Protein AF-A0A8C6XII3-F1 (afdb_monomer)

Structure (mmCIF, N/CA/C/O backbone):
data_AF-A0A8C6XII3-F1
#
_entry.id   AF-A0A8C6XII3-F1
#
loop_
_atom_site.group_PDB
_atom_site.id
_atom_site.type_symbol
_atom_site.label_atom_id
_atom_site.label_alt_id
_atom_site.label_comp_id
_atom_site.label_asym_id
_atom_site.label_entity_id
_atom_site.label_seq_id
_atom_site.pdbx_PDB_ins_code
_atom_site.Cartn_x
_atom_site.Cartn_y
_atom_site.Cartn_z
_atom_site.occupancy
_atom_site.B_iso_or_equiv
_atom_site.auth_seq_id
_atom_site.auth_comp_id
_atom_site.auth_asym_id
_atom_site.auth_atom_id
_atom_site.pdbx_PDB_model_num
ATOM 1 N N . ALA A 1 1 ? 2.891 10.304 7.848 1.00 51.06 1 ALA A N 1
ATOM 2 C CA . ALA A 1 1 ? 1.462 10.626 8.080 1.00 51.06 1 ALA A CA 1
ATOM 3 C C . ALA A 1 1 ? 1.023 11.952 7.436 1.00 51.06 1 ALA A C 1
ATOM 5 O O . ALA A 1 1 ? -0.165 12.244 7.448 1.00 51.06 1 ALA A O 1
ATOM 6 N N . GLU A 1 2 ? 1.936 12.741 6.855 1.00 54.16 2 GLU A N 1
ATOM 7 C CA . GLU A 1 2 ? 1.615 14.035 6.225 1.00 54.16 2 GLU A CA 1
ATOM 8 C C . GLU A 1 2 ? 0.780 13.904 4.951 1.00 54.16 2 GLU A C 1
ATOM 10 O O . GLU A 1 2 ? -0.128 14.697 4.752 1.00 54.16 2 GLU A O 1
ATOM 15 N N . LEU A 1 3 ? 0.976 12.835 4.173 1.00 53.75 3 LEU A N 1
ATOM 16 C CA . LEU A 1 3 ? 0.181 12.562 2.969 1.00 53.75 3 LEU A CA 1
ATOM 17 C C . LEU A 1 3 ? -1.333 12.491 3.248 1.00 53.75 3 LEU A C 1
ATOM 19 O O . LEU A 1 3 ? -2.123 12.962 2.447 1.00 53.75 3 LEU A O 1
ATOM 23 N N . LEU A 1 4 ? -1.760 11.997 4.418 1.00 56.72 4 LEU A N 1
ATOM 24 C CA . LEU A 1 4 ? -3.186 11.944 4.788 1.00 56.72 4 LEU A CA 1
ATOM 25 C C . LEU A 1 4 ? -3.805 13.324 5.069 1.00 56.72 4 LEU A C 1
ATOM 27 O O . LEU A 1 4 ? -5.018 13.418 5.245 1.00 56.72 4 LEU A O 1
ATOM 31 N N . LYS A 1 5 ? -2.986 14.377 5.176 1.00 63.94 5 LYS A N 1
ATOM 32 C CA . LYS A 1 5 ? -3.439 15.756 5.391 1.00 63.94 5 LYS A CA 1
ATOM 33 C C . LYS A 1 5 ? -3.692 16.495 4.075 1.00 63.94 5 LYS A C 1
ATOM 35 O O . LYS A 1 5 ? -4.316 17.548 4.117 1.00 63.94 5 LYS A O 1
ATOM 40 N N . GLU A 1 6 ? -3.241 15.950 2.944 1.00 66.50 6 GLU A N 1
ATOM 41 C CA . GLU A 1 6 ? -3.400 16.560 1.623 1.00 66.50 6 GLU A CA 1
ATOM 42 C C . GLU A 1 6 ? -4.848 16.416 1.121 1.00 66.50 6 GLU A C 1
ATOM 44 O O . GLU A 1 6 ? -5.274 15.309 0.779 1.00 66.50 6 GLU A O 1
ATOM 49 N N . PRO A 1 7 ? -5.627 17.513 1.019 1.00 67.25 7 PRO A N 1
ATOM 50 C CA . PRO A 1 7 ? -7.037 17.458 0.617 1.00 67.25 7 PRO A CA 1
ATOM 51 C C . PRO A 1 7 ? -7.226 17.113 -0.871 1.00 67.25 7 PRO 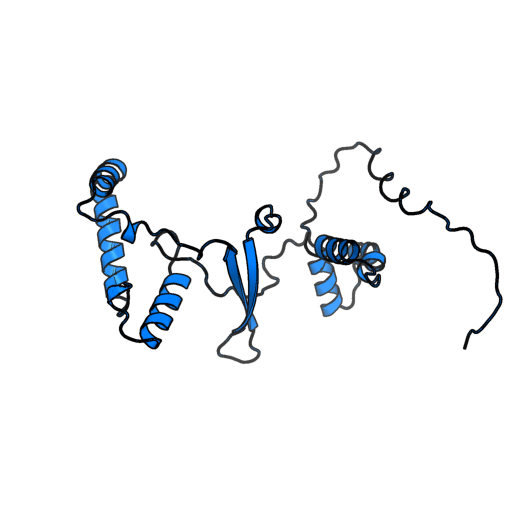A C 1
ATOM 53 O O . PRO A 1 7 ? -8.339 16.840 -1.324 1.00 67.25 7 PRO A O 1
ATOM 56 N N . THR A 1 8 ? -6.141 17.135 -1.648 1.00 70.19 8 THR A N 1
ATOM 57 C CA . THR A 1 8 ? -6.124 16.854 -3.089 1.00 70.19 8 THR A CA 1
ATOM 58 C C . THR A 1 8 ? -6.113 15.356 -3.407 1.00 70.19 8 THR A C 1
ATOM 60 O O . THR A 1 8 ? -6.521 14.956 -4.505 1.00 70.19 8 THR A O 1
ATOM 63 N N . ILE A 1 9 ? -5.699 14.519 -2.447 1.00 72.75 9 ILE A N 1
ATOM 64 C CA . ILE A 1 9 ? -5.588 13.070 -2.602 1.00 72.75 9 ILE A CA 1
ATOM 65 C C . ILE A 1 9 ? -6.701 12.401 -1.800 1.00 72.75 9 ILE A C 1
ATOM 67 O O . ILE A 1 9 ? -6.744 12.444 -0.575 1.00 72.75 9 ILE A O 1
ATOM 71 N N . GLN A 1 10 ? -7.608 11.728 -2.500 1.00 79.06 10 GLN A N 1
ATOM 72 C CA . GLN A 1 10 ? -8.618 10.894 -1.869 1.00 79.06 10 GLN A CA 1
ATOM 73 C C . GLN A 1 10 ? -8.065 9.482 -1.661 1.00 79.06 10 GLN A C 1
ATOM 75 O O . GLN A 1 10 ? -7.538 8.866 -2.584 1.00 79.06 10 GLN A O 1
ATOM 80 N N . TYR A 1 11 ? -8.238 8.927 -0.466 1.00 80.88 11 TYR A N 1
ATOM 81 C CA . TYR A 1 11 ? -7.828 7.560 -0.152 1.00 80.88 11 TYR A CA 1
ATOM 82 C C . TYR A 1 11 ? -9.050 6.647 -0.053 1.00 80.88 11 TYR A C 1
ATOM 84 O O . TYR A 1 11 ? -10.073 7.012 0.521 1.00 80.88 11 TYR A O 1
ATOM 92 N N . LYS A 1 12 ? -8.947 5.436 -0.602 1.00 85.56 12 LYS A N 1
ATOM 93 C CA . LYS A 1 12 ? -9.937 4.367 -0.454 1.00 85.56 12 LYS A CA 1
ATOM 94 C C . LYS A 1 12 ? -9.234 3.096 -0.009 1.00 85.56 12 LYS A C 1
ATOM 96 O O . LYS A 1 12 ? -8.392 2.565 -0.728 1.00 85.56 12 LYS A O 1
ATOM 101 N N . VAL A 1 13 ? -9.622 2.571 1.145 1.00 89.00 13 VAL A N 1
ATOM 102 C CA . VAL A 1 13 ? -9.189 1.247 1.599 1.00 89.00 13 VAL A CA 1
ATOM 103 C C . VAL A 1 13 ? -10.247 0.231 1.183 1.00 89.00 13 VAL A C 1
ATOM 105 O O . VAL A 1 13 ? -11.442 0.472 1.346 1.00 89.00 13 VAL A O 1
ATOM 108 N N . ARG A 1 14 ? -9.824 -0.889 0.596 1.00 91.88 14 ARG A N 1
ATOM 109 C CA . ARG A 1 14 ? -10.693 -2.041 0.331 1.00 91.88 14 ARG A CA 1
ATOM 110 C C . ARG A 1 14 ? -10.263 -3.198 1.210 1.00 91.88 14 ARG A C 1
ATOM 112 O O . ARG A 1 14 ? -9.068 -3.460 1.321 1.00 91.88 14 ARG A O 1
ATOM 119 N N . PHE A 1 15 ? -11.244 -3.900 1.756 1.00 94.50 15 PHE A N 1
ATOM 120 C CA . PHE A 1 15 ? -11.060 -5.128 2.517 1.00 94.50 15 PHE A CA 1
ATOM 121 C C . PHE A 1 15 ? -11.615 -6.307 1.718 1.00 94.50 15 PHE A C 1
ATO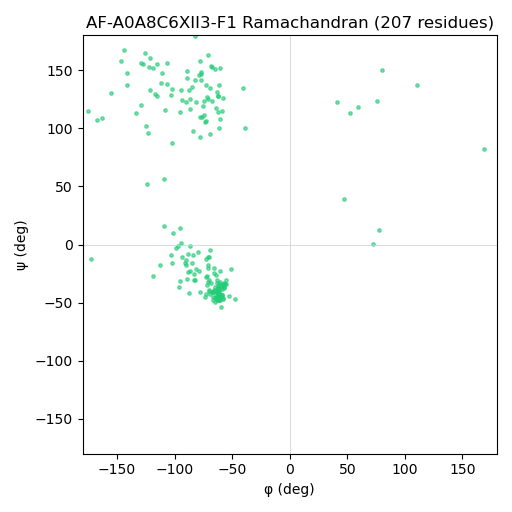M 123 O O . PHE A 1 15 ? -12.576 -6.144 0.965 1.00 94.50 15 PHE A O 1
ATOM 130 N N . ARG A 1 16 ? -11.005 -7.483 1.872 1.00 93.56 16 ARG A N 1
ATOM 131 C CA . ARG A 1 16 ? -11.534 -8.757 1.370 1.00 93.56 16 ARG A CA 1
ATOM 132 C C . ARG A 1 16 ? -11.149 -9.892 2.314 1.00 93.56 16 ARG A C 1
ATOM 134 O O . ARG A 1 16 ? -10.158 -9.781 3.037 1.00 93.56 16 ARG A O 1
ATOM 141 N N . PHE A 1 17 ? -11.896 -10.984 2.256 1.00 94.25 17 PHE A N 1
ATOM 142 C CA . PHE A 1 17 ? -11.481 -12.247 2.855 1.00 94.25 17 PHE A CA 1
ATOM 143 C C . PHE A 1 17 ? -10.464 -12.952 1.952 1.00 94.25 17 PHE A C 1
ATOM 145 O O . PHE A 1 17 ? -10.514 -12.837 0.726 1.00 94.25 17 PHE A O 1
ATOM 152 N N . ALA A 1 18 ? -9.516 -13.643 2.570 1.00 91.38 18 ALA A N 1
ATOM 153 C CA . ALA A 1 18 ? -8.489 -14.442 1.924 1.00 91.38 18 ALA A CA 1
ATOM 154 C C . ALA A 1 18 ? -8.197 -15.698 2.759 1.00 91.38 18 ALA A C 1
ATOM 156 O O . ALA A 1 18 ? -8.601 -15.796 3.917 1.00 91.38 18 ALA A O 1
ATOM 157 N N . GLY A 1 19 ? -7.473 -16.641 2.160 1.00 90.69 19 GLY A N 1
ATOM 158 C CA . GLY A 1 19 ? -7.181 -17.950 2.741 1.00 90.69 19 GLY A CA 1
ATOM 159 C C . GLY A 1 19 ? -7.912 -19.062 1.996 1.00 90.69 19 GLY A C 1
ATOM 160 O O . GLY A 1 19 ? -9.071 -18.907 1.621 1.00 90.69 19 GLY A O 1
ATOM 161 N N . SER A 1 20 ? -7.210 -20.168 1.751 1.00 91.00 2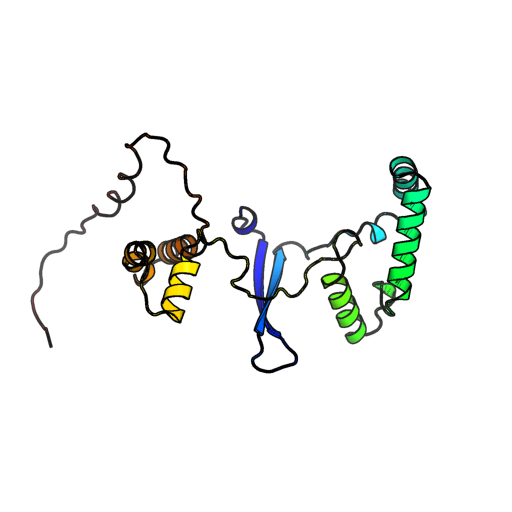0 SER A N 1
ATOM 162 C CA . SER A 1 20 ? -7.784 -21.372 1.137 1.00 91.00 20 SER A CA 1
ATOM 163 C C . SER A 1 20 ? -8.588 -22.210 2.133 1.00 91.00 20 SER A C 1
ATOM 165 O O . SER A 1 20 ? -9.452 -22.978 1.725 1.00 91.00 20 SER A O 1
ATOM 167 N N . ASN A 1 21 ? -8.308 -22.053 3.431 1.00 92.75 21 ASN A N 1
ATOM 168 C CA . ASN A 1 21 ? -8.871 -22.854 4.512 1.00 92.75 21 ASN A CA 1
ATOM 169 C C . ASN A 1 21 ? -9.672 -21.967 5.472 1.00 92.75 21 ASN A C 1
ATOM 171 O O . ASN A 1 21 ? -9.367 -20.785 5.643 1.00 92.75 21 ASN A O 1
ATOM 175 N N . PHE A 1 22 ? -10.678 -22.554 6.118 1.00 90.00 22 PHE A N 1
ATOM 176 C CA . PHE A 1 22 ? -11.479 -21.887 7.141 1.00 90.00 22 PHE A CA 1
ATOM 177 C C . PHE A 1 22 ? -10.770 -21.919 8.516 1.00 90.00 22 PHE A C 1
ATOM 179 O O . PHE A 1 22 ? -10.196 -22.956 8.853 1.00 90.00 22 PHE A O 1
ATOM 186 N N . PRO A 1 23 ? -10.836 -20.846 9.336 1.00 88.94 23 PRO A N 1
ATOM 187 C CA . PRO A 1 23 ? -11.479 -19.559 9.061 1.00 88.94 23 PRO A CA 1
ATOM 188 C C . PRO A 1 23 ? -10.642 -18.661 8.128 1.00 88.94 23 PRO A C 1
ATOM 190 O O . PRO A 1 23 ? -9.417 -18.606 8.260 1.00 88.94 23 PRO A O 1
ATOM 193 N N . PRO A 1 24 ? -11.284 -17.920 7.202 1.00 92.38 24 PRO A N 1
ATOM 194 C CA . PRO A 1 24 ? -10.578 -16.981 6.342 1.00 92.38 24 PRO A CA 1
ATOM 195 C C . PRO A 1 24 ? -10.046 -15.790 7.148 1.00 92.38 24 PRO A C 1
ATOM 197 O O . PRO A 1 24 ? -10.617 -15.390 8.163 1.00 92.38 24 PRO A O 1
ATOM 200 N N . PHE A 1 25 ? -8.978 -15.167 6.658 1.00 90.25 25 PHE A N 1
ATOM 201 C CA . PHE A 1 25 ? -8.406 -13.952 7.235 1.00 90.25 25 PHE A CA 1
ATOM 202 C C . PHE A 1 25 ? -8.704 -12.724 6.372 1.00 90.25 25 PHE A C 1
ATOM 204 O O . PHE A 1 25 ? -8.939 -12.814 5.168 1.00 90.25 25 PHE A O 1
ATOM 211 N N . ILE A 1 26 ? -8.686 -11.542 6.988 1.00 92.31 26 ILE A N 1
ATOM 212 C CA . ILE A 1 26 ? -8.931 -10.278 6.289 1.00 92.31 26 ILE A CA 1
ATOM 213 C C . ILE A 1 26 ? -7.623 -9.781 5.671 1.00 92.31 26 ILE A C 1
ATOM 215 O O . ILE A 1 26 ? -6.571 -9.758 6.314 1.00 92.31 26 ILE A O 1
ATOM 219 N N . VAL A 1 27 ? -7.689 -9.334 4.422 1.00 93.69 27 VAL A N 1
ATOM 220 C CA . VAL A 1 27 ? -6.613 -8.588 3.766 1.00 93.69 27 VAL A CA 1
ATOM 221 C C . VAL A 1 27 ? -7.135 -7.239 3.290 1.00 93.69 27 VAL A C 1
ATOM 223 O O . VAL A 1 27 ? -8.321 -7.080 2.990 1.00 93.69 27 VAL A O 1
ATOM 226 N N . PHE A 1 28 ? -6.243 -6.259 3.199 1.00 93.06 28 PHE A N 1
ATOM 227 C CA . PHE A 1 28 ? -6.578 -4.909 2.772 1.00 93.06 28 PHE A CA 1
ATOM 228 C C . PHE A 1 28 ? -5.656 -4.407 1.664 1.00 93.06 28 PHE A C 1
ATOM 230 O O . PHE A 1 28 ? -4.517 -4.855 1.504 1.00 93.06 28 PHE A O 1
ATOM 237 N N . LYS A 1 29 ? -6.169 -3.447 0.896 1.00 91.38 29 LYS A N 1
ATOM 238 C CA . LYS A 1 29 ? -5.429 -2.728 -0.139 1.00 91.38 29 LYS A CA 1
ATOM 239 C C . LYS A 1 29 ? -5.835 -1.263 -0.148 1.00 91.38 29 LYS A C 1
ATOM 241 O O . LYS A 1 29 ? -7.016 -0.936 -0.027 1.00 91.38 29 LYS A O 1
ATOM 246 N N . ILE A 1 30 ? -4.842 -0.390 -0.277 1.00 88.69 30 ILE A N 1
ATOM 247 C CA . ILE A 1 30 ? -5.025 1.060 -0.244 1.00 88.69 30 ILE A CA 1
ATOM 248 C C . ILE A 1 30 ? -4.944 1.574 -1.677 1.00 88.69 30 ILE A C 1
ATOM 250 O O . ILE A 1 30 ? -4.010 1.268 -2.417 1.00 88.69 30 ILE A O 1
ATOM 254 N N . PHE A 1 31 ? -5.943 2.354 -2.062 1.00 83.88 31 PHE A N 1
ATOM 255 C CA . PHE A 1 31 ? -6.016 3.033 -3.341 1.00 83.88 31 PHE A CA 1
ATOM 256 C C . PHE A 1 31 ? -5.983 4.528 -3.081 1.00 83.88 31 PHE A C 1
ATOM 258 O O . PHE A 1 31 ? -6.792 5.045 -2.313 1.00 83.88 31 PHE A O 1
ATOM 265 N N . CYS A 1 32 ? -5.080 5.225 -3.749 1.00 79.50 32 CYS A N 1
ATOM 266 C CA . CYS A 1 32 ? -5.142 6.674 -3.841 1.00 79.50 32 CYS A CA 1
ATOM 267 C C . CYS A 1 32 ? -5.978 7.038 -5.073 1.00 79.50 32 CYS A C 1
ATOM 269 O O . CYS A 1 32 ? -5.997 6.300 -6.056 1.00 79.50 32 CYS A O 1
ATOM 271 N N . LYS A 1 33 ? -6.672 8.162 -5.048 1.00 74.69 33 LYS A N 1
ATOM 272 C CA . LYS A 1 33 ? -7.284 8.803 -6.206 1.00 74.69 33 LYS A CA 1
ATOM 273 C C . LYS A 1 33 ? -6.931 10.275 -6.109 1.00 74.69 33 LYS A C 1
ATOM 275 O O . LYS A 1 33 ? -7.386 10.949 -5.191 1.00 74.69 33 LYS A O 1
ATOM 280 N N . SER A 1 34 ? -6.119 10.774 -7.032 1.00 71.19 34 SER A N 1
ATOM 281 C CA . SER A 1 34 ? -5.997 12.220 -7.194 1.00 71.19 34 SER A CA 1
ATOM 282 C C . SER A 1 34 ? -7.269 12.757 -7.858 1.00 71.19 34 SER A C 1
ATOM 284 O O . SER A 1 34 ? -7.805 12.138 -8.778 1.00 71.19 34 SER A O 1
ATOM 286 N N . ARG A 1 35 ? -7.782 13.895 -7.369 1.00 63.88 35 ARG A N 1
ATOM 287 C CA . ARG A 1 35 ? -8.967 14.558 -7.947 1.00 63.88 35 ARG A CA 1
ATOM 288 C C . ARG A 1 35 ? -8.720 15.087 -9.362 1.00 63.88 35 ARG A C 1
ATOM 290 O O . ARG A 1 35 ? -9.673 15.249 -10.113 1.00 63.88 35 ARG A O 1
ATOM 297 N N . THR A 1 36 ? -7.465 15.364 -9.711 1.00 62.06 36 THR A N 1
ATOM 298 C CA . THR A 1 36 ? -7.093 16.061 -10.952 1.00 62.06 36 THR A CA 1
ATOM 299 C C . THR A 1 36 ? -6.346 15.185 -11.953 1.00 62.06 36 THR A C 1
ATOM 301 O O . THR A 1 36 ? -6.270 15.544 -13.123 1.00 62.06 36 THR A O 1
ATOM 304 N N . LYS A 1 37 ? -5.790 14.041 -11.530 1.00 61.00 37 LYS A N 1
ATOM 305 C CA . LYS A 1 37 ? -5.018 13.138 -12.399 1.00 61.00 37 LYS A CA 1
ATOM 306 C C . LYS A 1 37 ? -5.302 11.675 -12.072 1.00 61.00 37 LYS A C 1
ATOM 308 O O . LYS A 1 37 ? -5.492 11.305 -10.916 1.00 61.00 37 LYS A O 1
ATOM 313 N N . THR A 1 38 ? -5.257 10.813 -13.082 1.00 62.34 38 THR A N 1
ATO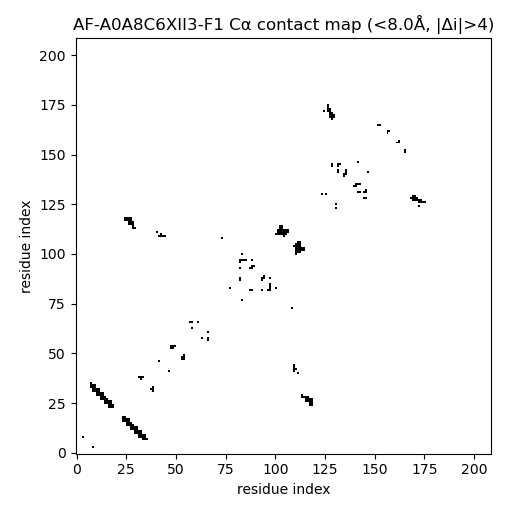M 314 C CA . THR A 1 38 ? -5.092 9.372 -12.864 1.00 62.34 38 THR A CA 1
ATOM 315 C C . THR A 1 38 ? -3.754 9.132 -12.165 1.00 62.34 38 THR A C 1
ATOM 317 O O . THR A 1 38 ? -2.760 9.754 -12.541 1.00 62.34 38 THR A O 1
ATOM 320 N N . ASN A 1 39 ? -3.693 8.250 -11.161 1.00 65.94 39 ASN A N 1
ATOM 321 C CA . ASN A 1 39 ? -2.405 7.882 -10.567 1.00 65.94 39 ASN A CA 1
ATOM 322 C C . ASN A 1 39 ? -1.529 7.251 -11.652 1.00 65.94 39 ASN A C 1
ATOM 324 O O . ASN A 1 39 ? -1.796 6.129 -12.087 1.00 65.94 39 ASN A O 1
ATOM 328 N N . GLN A 1 40 ? -0.506 7.975 -12.088 1.00 69.12 40 GLN A N 1
ATOM 329 C CA . GLN A 1 40 ? 0.435 7.484 -13.076 1.00 69.12 40 GLN A CA 1
ATOM 330 C C . GLN A 1 40 ? 1.633 6.898 -12.340 1.00 69.12 40 GLN A C 1
ATOM 332 O O . GLN A 1 40 ? 2.360 7.603 -11.644 1.00 69.12 40 GLN A O 1
ATOM 337 N N . TYR A 1 41 ? 1.805 5.588 -12.467 1.00 73.50 41 TYR A N 1
ATOM 338 C CA . TYR A 1 41 ? 3.009 4.918 -12.001 1.00 73.50 41 TYR A CA 1
ATOM 339 C C . TYR A 1 41 ? 4.081 5.094 -13.072 1.00 73.50 41 TYR A C 1
ATOM 341 O O . TYR A 1 41 ? 3.863 4.742 -14.232 1.00 73.50 41 TYR A O 1
ATOM 349 N N . ILE A 1 42 ? 5.215 5.672 -12.688 1.00 74.75 42 ILE A N 1
ATOM 350 C CA . ILE A 1 42 ? 6.369 5.813 -13.573 1.00 74.75 42 ILE A CA 1
ATOM 351 C C . ILE A 1 42 ? 7.179 4.525 -13.460 1.00 74.75 42 ILE A C 1
ATOM 353 O O . ILE A 1 42 ? 7.555 4.127 -12.361 1.00 74.75 42 ILE A O 1
ATOM 357 N N . SER A 1 43 ? 7.435 3.880 -14.595 1.00 77.06 43 SER A N 1
ATOM 358 C CA . SER A 1 43 ? 8.291 2.698 -14.678 1.00 77.06 43 SER A CA 1
ATOM 359 C C . SER A 1 43 ? 9.503 3.019 -15.540 1.00 77.06 43 SER A C 1
ATOM 361 O O . SER A 1 43 ? 9.349 3.503 -16.663 1.00 77.06 43 SER A O 1
ATOM 363 N N . GLY A 1 44 ? 10.699 2.725 -15.025 1.00 77.25 44 GLY A N 1
ATOM 364 C CA . GLY A 1 44 ? 11.952 2.891 -15.764 1.00 77.25 44 GLY A CA 1
ATOM 365 C C . GLY A 1 44 ? 11.952 2.111 -17.079 1.00 77.25 44 GLY A C 1
ATOM 366 O O . GLY A 1 44 ? 12.375 2.660 -18.087 1.00 77.25 44 GLY A O 1
ATOM 367 N N . LYS A 1 45 ? 11.347 0.913 -17.101 1.00 76.75 45 LYS A N 1
ATOM 368 C CA . LYS A 1 45 ? 11.197 0.072 -18.304 1.00 76.75 45 LYS A CA 1
ATOM 369 C C . LYS A 1 45 ? 10.474 0.798 -19.447 1.00 76.75 45 LYS A C 1
ATOM 371 O O . LYS A 1 45 ? 10.783 0.585 -20.610 1.00 76.75 45 LYS A O 1
ATOM 376 N N . ARG A 1 46 ? 9.521 1.682 -19.123 1.00 77.62 46 ARG A N 1
ATOM 377 C CA . ARG A 1 46 ? 8.766 2.460 -20.124 1.00 77.62 46 ARG A CA 1
ATOM 378 C C . ARG A 1 46 ? 9.506 3.701 -20.610 1.00 77.62 46 ARG A C 1
ATOM 380 O O . ARG A 1 46 ? 9.244 4.167 -21.710 1.00 77.62 46 ARG A O 1
ATOM 387 N N . VAL A 1 47 ? 10.338 4.286 -19.752 1.00 82.50 47 VAL A N 1
ATOM 388 C CA . VAL A 1 47 ? 10.955 5.599 -19.990 1.00 82.50 47 VAL A CA 1
ATOM 389 C C . VAL A 1 47 ? 12.360 5.458 -20.576 1.00 82.50 47 VAL A C 1
ATOM 391 O O . VAL A 1 47 ? 12.756 6.255 -21.420 1.00 82.50 47 VAL A O 1
ATOM 394 N N . ILE A 1 48 ? 13.113 4.451 -20.135 1.00 85.88 48 ILE A N 1
ATOM 395 C CA . ILE A 1 48 ? 14.498 4.201 -20.531 1.00 85.88 48 ILE A CA 1
ATOM 396 C C . ILE A 1 48 ? 14.489 3.065 -21.548 1.00 85.88 48 ILE A C 1
ATOM 398 O O . ILE A 1 48 ? 14.609 1.892 -21.203 1.00 85.88 48 ILE A O 1
ATOM 402 N N . THR A 1 49 ? 14.315 3.421 -22.816 1.00 83.81 49 THR A N 1
ATOM 403 C CA . THR A 1 49 ? 14.451 2.476 -23.929 1.00 83.81 49 THR A CA 1
ATOM 404 C C . THR A 1 49 ? 15.926 2.227 -24.238 1.00 83.81 49 THR A C 1
ATOM 406 O O . THR A 1 49 ? 16.778 3.064 -23.925 1.00 83.81 49 THR A O 1
ATOM 409 N N . SER A 1 50 ? 16.241 1.098 -24.876 1.00 82.06 50 SER A N 1
ATOM 410 C CA . SER A 1 50 ? 17.607 0.717 -25.281 1.00 82.06 50 SER A CA 1
ATOM 411 C C . SER A 1 50 ? 18.303 1.772 -26.149 1.00 82.06 50 SER A C 1
ATOM 413 O O . SER A 1 50 ? 19.515 1.938 -26.067 1.00 82.06 50 SER A O 1
ATOM 415 N N . GLU A 1 51 ? 17.533 2.517 -26.940 1.00 85.62 51 GLU A N 1
ATOM 416 C CA . GLU A 1 51 ? 18.021 3.574 -27.834 1.00 85.62 51 GLU A CA 1
ATOM 417 C C . GLU A 1 51 ? 18.202 4.929 -27.129 1.00 85.62 51 GLU A C 1
ATOM 419 O O . GLU A 1 51 ? 18.740 5.879 -27.699 1.00 85.62 51 GLU A O 1
ATOM 424 N N . SER A 1 52 ? 17.745 5.056 -25.880 1.00 90.62 52 SER A N 1
ATOM 425 C CA . SER A 1 52 ? 17.773 6.327 -25.165 1.00 90.62 52 SER A CA 1
ATOM 426 C C . SER A 1 52 ? 19.170 6.670 -24.642 1.00 90.62 52 SER A C 1
ATOM 428 O O . SER A 1 52 ? 19.919 5.820 -24.156 1.00 90.62 52 SER A O 1
ATOM 430 N N . LYS A 1 53 ? 19.495 7.969 -24.618 1.00 93.69 53 LYS A N 1
ATOM 431 C CA . LYS A 1 53 ? 20.700 8.474 -23.936 1.00 93.69 53 LYS A CA 1
ATOM 432 C C . LYS A 1 53 ? 20.740 8.044 -22.462 1.00 93.69 53 LYS A C 1
ATOM 434 O O . LYS A 1 53 ? 21.808 7.737 -21.942 1.00 93.69 53 LYS A O 1
ATOM 439 N N . ALA A 1 54 ? 19.575 7.948 -21.819 1.00 91.75 54 ALA A N 1
ATOM 440 C CA . ALA A 1 54 ? 19.453 7.479 -20.444 1.00 91.75 54 ALA A CA 1
ATOM 441 C C . ALA A 1 54 ? 19.936 6.029 -20.263 1.00 91.75 54 ALA A C 1
ATOM 443 O O . ALA A 1 54 ? 20.520 5.724 -19.228 1.00 91.75 54 ALA A O 1
ATOM 444 N N . ALA A 1 55 ? 19.757 5.151 -21.257 1.00 91.00 55 ALA A N 1
ATOM 445 C CA . ALA A 1 55 ? 20.277 3.785 -21.207 1.00 91.00 55 ALA A CA 1
ATOM 446 C C . ALA A 1 55 ? 21.810 3.757 -21.289 1.00 91.00 55 ALA A C 1
ATOM 448 O O . ALA A 1 55 ? 22.456 3.050 -20.515 1.00 91.00 55 ALA A O 1
ATOM 449 N N . VAL A 1 56 ? 22.396 4.577 -22.169 1.00 92.69 56 VAL A N 1
ATOM 450 C CA . VAL A 1 56 ? 23.857 4.726 -22.288 1.00 92.69 56 VAL A CA 1
ATOM 451 C C . VAL A 1 56 ? 24.454 5.273 -20.991 1.00 92.69 56 VAL A C 1
ATOM 453 O O . VAL A 1 56 ? 25.455 4.751 -20.497 1.00 92.69 56 VAL A O 1
ATOM 456 N N . ASP A 1 57 ? 23.828 6.298 -20.416 1.00 94.12 57 ASP A N 1
ATOM 457 C CA . ASP A 1 57 ? 24.278 6.910 -19.168 1.00 94.12 57 ASP A CA 1
ATOM 458 C C . ASP A 1 57 ? 24.107 5.945 -17.981 1.00 94.12 57 ASP A C 1
ATOM 460 O O . ASP A 1 57 ? 25.024 5.803 -17.173 1.00 94.12 57 ASP A O 1
ATOM 464 N N . ALA A 1 58 ? 23.002 5.193 -17.912 1.00 91.38 58 ALA A N 1
ATOM 465 C CA . ALA A 1 58 ? 22.805 4.144 -16.910 1.00 91.38 58 ALA A CA 1
ATOM 466 C C . ALA A 1 58 ? 23.863 3.035 -17.021 1.00 91.38 58 ALA A C 1
ATOM 468 O O . ALA A 1 58 ? 24.428 2.629 -16.006 1.00 91.38 58 ALA A O 1
ATOM 469 N N . CYS A 1 59 ? 24.192 2.587 -18.237 1.00 92.06 59 CYS A N 1
ATOM 470 C CA . CYS A 1 59 ? 25.247 1.599 -18.463 1.00 92.06 59 CYS A CA 1
ATOM 471 C C . CYS A 1 59 ? 26.617 2.108 -17.987 1.00 92.06 59 CYS A C 1
ATOM 473 O O . CYS A 1 59 ? 27.378 1.354 -17.377 1.00 92.06 59 CYS A O 1
ATOM 475 N N . LYS A 1 60 ? 26.928 3.389 -18.223 1.00 94.69 60 LYS A N 1
ATOM 476 C CA . LYS A 1 60 ? 28.166 4.019 -17.737 1.00 94.69 60 LYS A CA 1
ATOM 477 C C . LYS A 1 60 ? 28.200 4.131 -16.213 1.00 94.69 60 LYS A C 1
ATOM 479 O O . LYS A 1 60 ? 29.244 3.879 -15.623 1.00 94.69 60 LYS A O 1
ATOM 484 N N . LEU A 1 61 ? 27.077 4.481 -15.584 1.00 95.31 61 LEU A N 1
ATOM 485 C CA . LEU A 1 61 ? 26.974 4.643 -14.129 1.00 95.31 61 LEU A CA 1
ATOM 486 C C . LEU A 1 61 ? 27.008 3.306 -13.373 1.00 95.31 61 LEU A C 1
ATOM 488 O O . LEU A 1 61 ? 27.657 3.206 -12.338 1.00 95.31 61 LEU A O 1
ATOM 492 N N . MET A 1 62 ? 26.309 2.285 -13.872 1.00 92.94 62 MET A N 1
ATOM 493 C CA . MET A 1 62 ? 26.212 0.968 -13.224 1.00 92.94 62 MET A CA 1
ATOM 494 C C . MET A 1 62 ? 27.400 0.054 -13.547 1.00 92.94 62 MET A C 1
ATOM 496 O O . MET A 1 62 ? 27.707 -0.867 -12.788 1.00 92.94 62 MET A O 1
ATOM 500 N N . GLY A 1 63 ? 28.046 0.279 -14.693 1.00 95.56 63 GLY A N 1
ATOM 501 C CA . GLY A 1 63 ? 29.015 -0.633 -15.284 1.00 95.56 63 GLY A CA 1
ATOM 502 C C . GLY A 1 63 ? 28.350 -1.785 -16.048 1.00 95.56 63 GLY A C 1
ATOM 503 O O . GLY A 1 63 ? 27.259 -2.252 -15.709 1.00 95.56 63 GLY A O 1
ATOM 504 N N . TYR A 1 64 ? 29.044 -2.283 -17.076 1.00 93.56 64 TYR A N 1
ATOM 505 C CA . TYR A 1 64 ? 28.509 -3.264 -18.029 1.00 93.56 64 TYR A CA 1
ATOM 506 C C . TYR A 1 64 ? 27.909 -4.510 -17.367 1.00 93.56 64 TYR A C 1
ATOM 508 O O . TYR A 1 64 ? 26.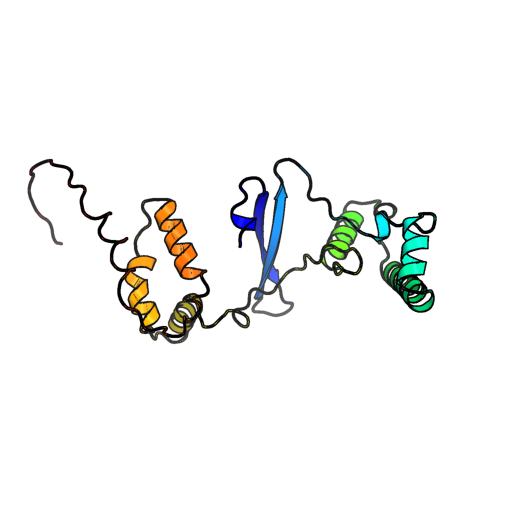823 -4.939 -17.739 1.00 93.56 64 TYR A O 1
ATOM 516 N N . ARG A 1 65 ? 28.578 -5.089 -16.360 1.00 95.06 65 ARG A N 1
ATOM 517 C CA . ARG A 1 65 ? 28.126 -6.338 -15.722 1.00 95.06 65 ARG A CA 1
ATOM 518 C C . ARG A 1 65 ? 26.771 -6.181 -15.031 1.00 95.06 65 ARG A C 1
ATOM 520 O O . ARG A 1 65 ? 25.899 -7.021 -15.226 1.00 95.06 65 ARG A O 1
ATOM 527 N N . MET A 1 66 ? 26.607 -5.129 -14.231 1.00 94.56 66 MET A N 1
ATOM 528 C CA . MET A 1 66 ? 25.360 -4.880 -13.503 1.00 94.56 66 MET A CA 1
ATOM 529 C C . MET A 1 66 ? 24.241 -4.476 -14.455 1.00 94.56 66 MET A C 1
ATOM 531 O O . MET A 1 66 ? 23.123 -4.965 -14.319 1.00 94.56 66 MET A O 1
ATOM 535 N N . TYR A 1 67 ? 24.567 -3.660 -15.459 1.00 91.75 67 TYR A N 1
ATOM 536 C CA . TYR A 1 67 ? 23.620 -3.266 -16.490 1.00 91.75 67 TYR A CA 1
ATOM 537 C C . TYR A 1 67 ? 23.082 -4.481 -17.262 1.00 91.75 67 TYR A C 1
ATOM 539 O O . TYR A 1 67 ? 21.876 -4.707 -17.286 1.00 91.75 67 TYR A O 1
ATOM 547 N N . TYR A 1 68 ? 23.958 -5.330 -17.812 1.00 92.00 68 TYR A N 1
ATOM 548 C CA . TYR A 1 68 ? 23.524 -6.539 -18.521 1.00 92.00 68 TYR A CA 1
ATOM 549 C C . TYR A 1 68 ? 22.779 -7.517 -17.616 1.00 92.00 68 TYR A C 1
ATOM 551 O O . TYR A 1 68 ? 21.829 -8.155 -18.061 1.00 92.00 68 TYR A O 1
ATOM 559 N N . HIS A 1 69 ? 23.177 -7.630 -16.347 1.00 93.19 69 HIS A N 1
ATOM 560 C CA . HIS A 1 69 ? 22.450 -8.456 -15.393 1.00 93.19 69 HIS A CA 1
ATOM 561 C C . HIS A 1 69 ? 21.006 -7.976 -15.208 1.00 93.19 69 HIS A C 1
ATOM 563 O O . HIS A 1 69 ? 20.100 -8.804 -15.248 1.00 93.19 69 HIS A O 1
ATOM 569 N N . GLN A 1 70 ? 20.785 -6.663 -15.073 1.00 88.75 70 GLN A N 1
ATOM 570 C CA . GLN A 1 70 ? 19.444 -6.083 -14.979 1.00 88.75 70 GLN A CA 1
ATOM 571 C C . GLN A 1 70 ? 18.618 -6.374 -16.239 1.00 88.75 70 GLN A C 1
ATOM 573 O O . GLN A 1 70 ? 17.507 -6.879 -16.128 1.00 88.75 70 GLN A O 1
ATOM 578 N N . ILE A 1 71 ? 19.186 -6.152 -17.431 1.00 88.19 71 ILE A N 1
ATOM 579 C CA . ILE A 1 71 ? 18.500 -6.430 -18.705 1.00 88.19 71 ILE A CA 1
ATOM 580 C C . ILE A 1 71 ? 18.104 -7.911 -18.817 1.00 88.19 71 ILE A C 1
ATOM 582 O O . ILE A 1 71 ? 16.982 -8.230 -19.200 1.00 88.19 71 ILE A O 1
ATOM 586 N N . LEU A 1 72 ? 18.998 -8.831 -18.442 1.00 90.12 72 LEU A N 1
ATOM 587 C CA . LEU A 1 72 ? 18.703 -10.266 -18.457 1.00 90.12 72 LEU A CA 1
ATOM 588 C C . LEU A 1 72 ? 17.613 -10.652 -17.451 1.00 90.12 72 LEU A C 1
ATOM 590 O O . LEU A 1 72 ? 16.783 -11.508 -17.757 1.00 90.12 72 LEU A O 1
ATOM 594 N N . GLN A 1 73 ? 17.608 -10.051 -16.259 1.00 87.62 73 GLN A N 1
ATOM 595 C CA . GLN A 1 73 ? 16.546 -10.281 -15.280 1.00 87.62 73 GLN A CA 1
ATOM 596 C C . GLN A 1 73 ? 15.190 -9.803 -15.801 1.00 87.62 73 GLN A C 1
ATOM 598 O O . GLN A 1 73 ? 14.210 -10.541 -15.680 1.00 87.62 73 GLN A O 1
ATOM 603 N N . ASP A 1 74 ? 15.148 -8.621 -16.415 1.00 83.25 74 ASP A N 1
ATOM 604 C CA . ASP A 1 74 ? 13.926 -8.053 -16.984 1.00 83.25 74 ASP A CA 1
ATOM 605 C C . ASP A 1 74 ? 13.377 -8.956 -18.106 1.00 83.25 74 ASP A C 1
ATOM 607 O O . ASP A 1 74 ? 12.189 -9.280 -18.125 1.00 83.25 74 ASP A O 1
ATOM 611 N N . GLU A 1 75 ? 14.244 -9.460 -18.991 1.00 85.31 75 GLU A N 1
ATOM 612 C CA . GLU A 1 75 ? 13.879 -10.422 -20.043 1.00 85.31 75 GLU A CA 1
ATOM 613 C C . GLU A 1 75 ? 13.342 -11.747 -19.485 1.00 85.31 75 GLU A C 1
ATOM 615 O O . GLU A 1 75 ? 12.326 -12.274 -19.947 1.00 85.31 75 GLU A O 1
ATOM 620 N N . LEU A 1 76 ? 13.994 -12.302 -18.459 1.00 87.44 76 LEU A N 1
ATOM 621 C CA . LEU A 1 76 ? 13.522 -13.521 -17.799 1.00 87.44 76 LEU A CA 1
ATOM 622 C C . LEU A 1 76 ? 12.163 -13.305 -17.131 1.00 87.44 76 LEU A C 1
ATOM 624 O O . LEU A 1 76 ? 11.297 -14.177 -17.207 1.00 87.44 76 LEU A O 1
ATOM 628 N N . GLN A 1 77 ? 11.957 -12.156 -16.489 1.00 80.12 77 GLN A N 1
ATOM 629 C CA . GLN A 1 77 ? 10.682 -11.811 -15.873 1.00 80.12 77 GLN A CA 1
ATOM 630 C C . GLN A 1 77 ? 9.571 -11.665 -16.915 1.00 80.12 77 GLN A C 1
ATOM 632 O O . GLN A 1 77 ? 8.468 -12.161 -16.670 1.00 80.12 77 GLN A O 1
ATOM 637 N N . ASN A 1 78 ? 9.866 -11.064 -18.071 1.00 78.88 78 ASN A N 1
ATOM 638 C CA . ASN A 1 78 ? 8.924 -10.975 -19.184 1.00 78.88 78 ASN A CA 1
ATOM 639 C C . ASN A 1 78 ? 8.541 -12.368 -19.689 1.00 78.88 78 ASN A C 1
ATOM 641 O O . ASN A 1 78 ? 7.366 -12.681 -19.783 1.00 78.88 78 ASN A O 1
ATOM 645 N N . LYS A 1 79 ? 9.508 -13.265 -19.909 1.00 82.12 79 LYS A N 1
ATOM 646 C CA . LYS A 1 79 ? 9.217 -14.631 -20.387 1.00 82.12 79 LYS A CA 1
ATOM 647 C C . LYS A 1 79 ? 8.395 -15.474 -19.414 1.00 82.12 79 LYS A C 1
ATOM 649 O O . LYS A 1 79 ? 7.723 -16.412 -19.834 1.00 82.12 79 LYS A O 1
ATOM 654 N N . ARG A 1 80 ? 8.459 -15.182 -18.112 1.00 82.62 80 ARG A N 1
ATOM 655 C CA . ARG A 1 80 ? 7.675 -15.896 -17.091 1.00 82.62 80 ARG A CA 1
ATOM 656 C C . ARG A 1 80 ? 6.182 -15.575 -17.145 1.00 82.62 80 ARG A C 1
ATOM 658 O O . ARG A 1 80 ? 5.402 -16.362 -16.613 1.00 82.62 80 ARG A O 1
ATOM 665 N N . HIS A 1 81 ? 5.788 -14.455 -17.746 1.00 75.06 81 HIS A N 1
ATOM 666 C CA . HIS A 1 81 ? 4.403 -13.998 -17.784 1.00 75.06 81 HIS A CA 1
ATOM 667 C C . HIS A 1 81 ? 3.941 -13.862 -19.239 1.00 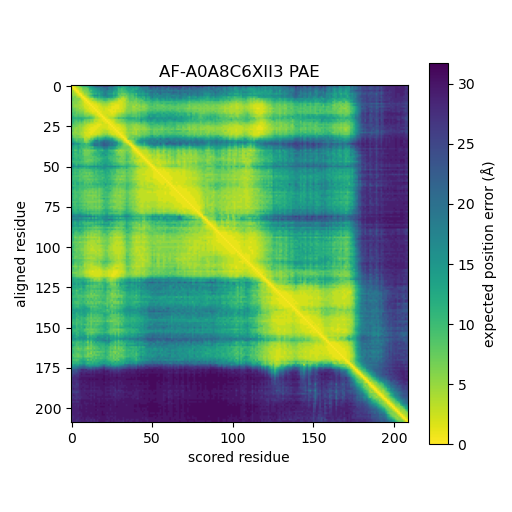75.06 81 HIS A C 1
ATOM 669 O O . HIS A 1 81 ? 4.636 -13.306 -20.075 1.00 75.06 81 HIS A O 1
ATOM 675 N N . GLY A 1 82 ? 2.760 -14.392 -19.567 1.00 68.44 82 GLY A N 1
ATOM 676 C CA . GLY A 1 82 ? 2.260 -14.352 -20.948 1.00 68.44 82 GLY A CA 1
ATOM 677 C C . GLY A 1 82 ? 1.789 -12.966 -21.404 1.00 68.44 82 GLY A C 1
ATOM 678 O O . GLY A 1 82 ? 1.846 -12.671 -22.588 1.00 68.44 82 GLY A O 1
ATOM 679 N N . ILE A 1 83 ? 1.331 -12.128 -20.468 1.00 73.44 83 ILE A N 1
ATOM 680 C CA . ILE A 1 83 ? 0.852 -10.760 -20.710 1.00 73.44 83 ILE A CA 1
ATOM 681 C C . ILE A 1 83 ? 1.669 -9.860 -19.795 1.00 73.44 83 ILE A C 1
ATOM 683 O O . ILE A 1 83 ? 1.427 -9.829 -18.582 1.00 73.44 83 ILE A O 1
ATOM 687 N N . THR A 1 84 ? 2.662 -9.177 -20.359 1.00 70.06 84 THR A N 1
ATOM 688 C CA . THR A 1 84 ? 3.616 -8.396 -19.558 1.00 70.06 84 THR A CA 1
ATOM 689 C C . THR A 1 84 ? 3.575 -6.918 -19.892 1.00 70.06 84 THR A C 1
ATOM 691 O O . THR A 1 84 ? 3.847 -6.106 -19.010 1.00 70.06 84 THR A O 1
ATOM 694 N N . ASP A 1 85 ? 3.185 -6.559 -21.114 1.00 74.06 85 ASP A N 1
ATOM 695 C CA . ASP A 1 85 ? 3.141 -5.174 -21.559 1.00 74.06 85 ASP A CA 1
ATOM 696 C C . ASP A 1 85 ? 1.725 -4.760 -21.998 1.00 74.06 85 ASP A C 1
ATOM 698 O O . ASP A 1 85 ? 0.855 -5.580 -22.288 1.00 74.06 85 ASP A O 1
ATOM 702 N N . GLU A 1 86 ? 1.472 -3.447 -22.041 1.00 75.62 86 GLU A N 1
ATOM 703 C CA . GLU A 1 86 ? 0.159 -2.889 -22.421 1.00 75.62 86 GLU A CA 1
ATOM 704 C C . GLU A 1 86 ? -0.260 -3.286 -23.849 1.00 75.62 86 GLU A C 1
ATOM 706 O O . GLU A 1 86 ? -1.449 -3.306 -24.155 1.00 75.62 86 GLU A O 1
ATOM 711 N N . ILE A 1 87 ? 0.715 -3.625 -24.697 1.00 78.38 87 ILE A N 1
ATOM 712 C CA . ILE A 1 87 ? 0.530 -4.042 -26.093 1.00 78.38 87 ILE A CA 1
ATOM 713 C C . ILE A 1 87 ? -0.091 -5.448 -26.174 1.00 78.38 87 ILE A C 1
ATOM 715 O O . ILE A 1 87 ? -0.820 -5.738 -27.118 1.00 78.38 87 ILE A O 1
ATOM 719 N N . ASP A 1 88 ? 0.130 -6.290 -25.161 1.00 78.38 88 ASP A N 1
ATOM 720 C CA . ASP A 1 88 ? -0.369 -7.672 -25.117 1.00 78.38 88 ASP A CA 1
ATOM 721 C C . ASP A 1 88 ? -1.856 -7.749 -24.712 1.00 78.38 88 ASP A C 1
ATOM 723 O O . ASP A 1 88 ? -2.464 -8.820 -24.707 1.00 78.38 88 ASP A O 1
ATOM 727 N N . ILE A 1 89 ? -2.460 -6.620 -24.324 1.00 85.62 89 ILE A N 1
ATOM 728 C CA . ILE A 1 89 ? -3.818 -6.564 -23.780 1.00 85.62 89 ILE A CA 1
ATOM 729 C C . ILE A 1 89 ? -4.833 -6.513 -24.925 1.00 85.62 89 ILE A C 1
ATOM 731 O O . ILE A 1 89 ? -5.146 -5.445 -25.450 1.00 85.62 89 ILE A O 1
ATOM 735 N N . ALA A 1 90 ? -5.406 -7.665 -25.269 1.00 88.56 90 ALA A N 1
ATOM 736 C CA . ALA A 1 90 ? -6.486 -7.757 -26.252 1.00 88.56 90 ALA A CA 1
ATOM 737 C C . ALA A 1 90 ? -7.880 -7.758 -25.601 1.00 88.56 90 ALA A C 1
ATOM 739 O O . ALA A 1 90 ? -8.848 -7.263 -26.181 1.00 88.56 90 ALA A O 1
ATOM 740 N N . THR A 1 91 ? -8.006 -8.310 -24.390 1.00 90.94 91 THR A N 1
ATOM 741 C CA . THR A 1 91 ? -9.293 -8.492 -23.706 1.00 90.94 91 THR A CA 1
ATOM 742 C C . THR A 1 91 ? -9.329 -7.875 -22.306 1.00 90.94 91 THR A C 1
ATOM 744 O O . THR A 1 91 ? -8.310 -7.592 -21.676 1.00 90.94 91 THR A O 1
ATOM 747 N N . VAL A 1 92 ? -10.540 -7.719 -21.755 1.00 89.44 92 VAL A N 1
ATOM 748 C CA . VAL A 1 92 ? -10.738 -7.280 -20.359 1.00 89.44 92 VAL A CA 1
ATOM 749 C C . VAL A 1 92 ? -10.093 -8.259 -19.368 1.00 89.44 92 VAL A C 1
ATOM 751 O O . VAL A 1 92 ? -9.611 -7.843 -18.315 1.00 89.44 92 VAL A O 1
ATOM 754 N N . ARG A 1 93 ? -10.051 -9.558 -19.700 1.00 89.00 93 ARG A N 1
ATOM 755 C CA . ARG A 1 93 ? -9.378 -10.572 -18.878 1.00 89.00 93 ARG A CA 1
ATOM 756 C C . ARG A 1 93 ? -7.875 -10.309 -18.826 1.00 89.00 93 ARG A C 1
ATOM 758 O O . ARG A 1 93 ? -7.312 -10.315 -17.733 1.00 89.00 93 ARG A O 1
ATOM 765 N N . ASP A 1 94 ? -7.272 -10.019 -19.973 1.00 88.50 94 ASP A N 1
ATOM 766 C CA . ASP A 1 94 ? -5.838 -9.735 -20.085 1.00 88.50 94 ASP A CA 1
ATOM 767 C C . ASP A 1 94 ? -5.490 -8.467 -19.311 1.00 88.50 94 ASP A C 1
ATOM 769 O O . ASP A 1 94 ? -4.531 -8.443 -18.543 1.00 88.50 94 ASP A O 1
ATOM 773 N N . TYR A 1 95 ? -6.355 -7.450 -19.394 1.00 88.75 95 TYR A N 1
ATOM 774 C CA . TYR A 1 95 ? -6.223 -6.241 -18.589 1.00 88.75 95 TYR A CA 1
ATOM 775 C C . TYR A 1 95 ? -6.241 -6.543 -17.085 1.00 88.75 95 TYR A C 1
ATOM 777 O O . TYR A 1 95 ? -5.433 -5.995 -16.334 1.00 88.75 95 TYR A O 1
ATOM 785 N N . MET A 1 96 ? -7.144 -7.413 -16.617 1.00 88.19 96 MET A N 1
ATOM 786 C CA . MET A 1 96 ? -7.196 -7.792 -15.201 1.00 88.19 96 MET A CA 1
ATOM 787 C C . MET A 1 96 ? -5.950 -8.564 -14.756 1.00 88.19 96 MET A C 1
ATOM 789 O O . MET A 1 96 ? -5.451 -8.313 -13.657 1.00 88.19 96 MET A O 1
ATOM 793 N N . GLN A 1 97 ? -5.437 -9.465 -15.596 1.00 88.75 97 GLN A N 1
ATOM 794 C CA . GLN A 1 97 ? -4.207 -10.212 -15.322 1.00 88.75 97 GLN A CA 1
ATOM 795 C C . GLN A 1 97 ? -2.994 -9.281 -15.266 1.00 88.75 97 GLN A C 1
ATOM 797 O O . GLN A 1 97 ? -2.280 -9.279 -14.264 1.00 88.75 97 GLN A O 1
ATOM 802 N N . TYR A 1 98 ? -2.833 -8.418 -16.269 1.00 87.88 98 TYR A N 1
ATOM 803 C CA . TYR A 1 98 ? -1.790 -7.395 -16.307 1.00 87.88 98 TYR A CA 1
ATOM 804 C C . TYR A 1 98 ? -1.865 -6.455 -15.097 1.00 87.88 98 TYR A C 1
ATOM 806 O O . TYR A 1 98 ? -0.863 -6.196 -14.432 1.00 87.88 98 TYR A O 1
ATOM 814 N N . ALA A 1 99 ? -3.060 -5.970 -14.744 1.00 86.69 99 ALA A N 1
ATOM 815 C CA . ALA A 1 99 ? -3.236 -5.093 -13.591 1.00 86.69 99 ALA A CA 1
ATOM 816 C C . ALA A 1 99 ? -2.858 -5.782 -12.269 1.00 86.69 99 ALA A C 1
ATOM 818 O O . ALA A 1 99 ? -2.241 -5.141 -11.414 1.00 86.69 99 ALA A O 1
ATOM 819 N N . SER A 1 100 ? -3.195 -7.068 -12.103 1.00 88.12 100 SER A N 1
ATOM 820 C CA . SER A 1 100 ? -2.796 -7.852 -10.927 1.00 88.12 100 SER A CA 1
ATOM 821 C C . SER A 1 100 ? -1.284 -8.060 -10.884 1.00 88.12 100 SER A C 1
ATOM 823 O O . SER A 1 100 ? -0.672 -7.809 -9.848 1.00 88.12 100 SER A O 1
ATOM 825 N N . LEU A 1 101 ? -0.674 -8.422 -12.018 1.00 87.75 101 LEU A N 1
ATOM 826 C CA . LEU A 1 101 ? 0.773 -8.584 -12.149 1.00 87.75 101 LEU A CA 1
ATOM 827 C C . LEU A 1 101 ? 1.511 -7.294 -11.786 1.00 87.75 101 LEU A C 1
ATOM 829 O O . LEU A 1 101 ? 2.448 -7.318 -10.993 1.00 87.75 101 LEU A O 1
ATOM 833 N N . MET A 1 102 ? 1.059 -6.151 -12.303 1.00 85.94 102 MET A N 1
ATOM 834 C CA . MET A 1 102 ? 1.638 -4.846 -11.982 1.00 85.94 102 MET A CA 1
ATOM 835 C C . MET A 1 102 ? 1.506 -4.504 -10.500 1.00 85.94 102 MET A C 1
ATOM 837 O O . MET A 1 102 ? 2.410 -3.905 -9.924 1.00 85.94 102 MET A O 1
ATOM 841 N N . ASP A 1 103 ? 0.392 -4.868 -9.867 1.00 88.38 103 ASP A N 1
ATOM 842 C CA . ASP A 1 103 ? 0.185 -4.641 -8.439 1.00 88.38 103 ASP A CA 1
ATOM 843 C C . ASP A 1 103 ? 1.061 -5.549 -7.557 1.00 88.38 103 ASP A C 1
ATOM 845 O O . ASP A 1 103 ? 1.477 -5.122 -6.479 1.00 88.38 103 ASP A O 1
ATOM 849 N N . GLU A 1 104 ? 1.361 -6.768 -7.999 1.00 88.00 104 GLU A N 1
ATOM 850 C CA . GLU A 1 104 ? 2.215 -7.729 -7.288 1.00 88.00 104 GLU A CA 1
ATOM 851 C C . GLU A 1 104 ? 3.710 -7.494 -7.539 1.00 88.00 104 GLU A C 1
ATOM 853 O O . GLU A 1 104 ? 4.531 -7.712 -6.644 1.00 88.00 104 GLU A O 1
ATOM 858 N N . THR A 1 105 ? 4.061 -6.987 -8.721 1.00 86.81 105 THR A N 1
ATOM 859 C CA . THR A 1 105 ? 5.446 -6.726 -9.115 1.00 86.81 105 THR A CA 1
ATOM 860 C C . THR A 1 105 ? 6.070 -5.661 -8.203 1.00 86.81 105 THR A C 1
ATOM 862 O O . THR A 1 105 ? 5.472 -4.598 -7.976 1.00 86.81 105 THR A O 1
ATOM 865 N N . PRO A 1 106 ? 7.277 -5.909 -7.660 1.00 87.00 106 PRO A N 1
ATOM 866 C CA . PRO A 1 106 ? 7.981 -4.935 -6.840 1.00 87.00 106 PRO A CA 1
ATOM 867 C C . PRO A 1 106 ? 8.296 -3.627 -7.568 1.00 87.00 106 PRO A C 1
ATOM 869 O O . PRO A 1 106 ? 8.523 -3.603 -8.775 1.00 87.00 106 PRO A O 1
ATOM 872 N N . ALA A 1 107 ? 8.384 -2.535 -6.806 1.00 85.75 107 ALA A N 1
ATOM 873 C CA . ALA A 1 107 ? 8.641 -1.205 -7.357 1.00 85.75 107 ALA A CA 1
ATOM 874 C C . ALA A 1 107 ? 10.008 -1.102 -8.051 1.00 85.75 107 ALA A C 1
ATOM 876 O O . ALA A 1 107 ? 10.139 -0.408 -9.054 1.00 85.75 107 ALA A O 1
ATOM 877 N N . TYR A 1 108 ? 11.011 -1.836 -7.560 1.00 81.81 108 TYR A N 1
ATOM 878 C CA . TYR A 1 108 ? 12.347 -1.860 -8.158 1.00 81.81 108 TYR A CA 1
ATOM 879 C C . TYR A 1 108 ? 12.401 -2.603 -9.505 1.00 81.81 108 TYR A C 1
ATOM 881 O O . TYR A 1 108 ? 13.313 -2.355 -10.281 1.00 81.81 108 TYR A O 1
ATOM 889 N N . TYR A 1 109 ? 11.395 -3.428 -9.817 1.00 78.62 109 TYR A N 1
ATOM 890 C CA . TYR A 1 109 ? 11.173 -4.014 -11.147 1.00 78.62 109 TYR A CA 1
ATOM 891 C C . TYR A 1 109 ? 10.181 -3.192 -11.993 1.00 78.62 109 TYR A C 1
ATOM 893 O O . TYR A 1 109 ? 9.646 -3.670 -12.988 1.00 78.62 109 TYR A O 1
ATOM 901 N N . GLY A 1 110 ? 9.867 -1.955 -11.589 1.00 79.69 110 GLY A N 1
ATOM 902 C CA . GLY A 1 110 ? 8.924 -1.093 -12.309 1.00 79.69 110 GLY A CA 1
ATOM 903 C C . GLY A 1 110 ? 7.444 -1.432 -12.093 1.00 79.69 110 GLY A C 1
ATOM 904 O O . GLY A 1 110 ? 6.591 -0.909 -12.813 1.00 79.69 110 GLY A O 1
ATOM 905 N N . GLY A 1 111 ? 7.127 -2.279 -11.109 1.00 86.00 111 GLY A N 1
ATOM 906 C CA . GLY A 1 111 ? 5.762 -2.560 -10.671 1.00 86.00 111 GLY A CA 1
ATOM 907 C C . GLY A 1 111 ? 5.208 -1.521 -9.691 1.00 86.00 111 GLY A C 1
ATOM 908 O O . GLY A 1 111 ? 5.867 -0.558 -9.303 1.00 86.00 111 GLY A O 1
ATOM 909 N N . ARG A 1 112 ? 3.962 -1.713 -9.259 1.00 86.25 112 ARG A N 1
ATOM 910 C CA . ARG A 1 112 ? 3.259 -0.808 -8.332 1.00 86.25 112 ARG A CA 1
ATOM 911 C C . ARG A 1 112 ? 3.466 -1.179 -6.870 1.00 86.25 112 ARG A C 1
ATOM 913 O O . ARG A 1 112 ? 3.165 -0.358 -6.005 1.00 86.25 112 ARG A O 1
ATOM 920 N N . HIS A 1 113 ? 3.915 -2.407 -6.595 1.00 87.81 113 HIS A N 1
ATOM 921 C CA . HIS A 1 113 ? 4.082 -2.952 -5.246 1.00 87.81 113 HIS A CA 1
ATOM 922 C C . HIS A 1 113 ? 2.859 -2.702 -4.338 1.00 87.81 113 HIS A C 1
ATOM 924 O O . HIS A 1 113 ? 2.973 -2.377 -3.156 1.00 87.81 113 HIS A O 1
ATOM 930 N N . ASN A 1 114 ? 1.658 -2.817 -4.907 1.00 89.25 114 ASN A N 1
ATOM 931 C CA . ASN A 1 114 ? 0.389 -2.592 -4.224 1.00 89.25 114 ASN A CA 1
ATOM 932 C C . ASN A 1 114 ? -0.344 -3.921 -4.018 1.00 89.25 114 ASN A C 1
ATOM 934 O O . ASN A 1 114 ? -1.483 -4.116 -4.458 1.00 89.25 114 ASN A O 1
ATOM 938 N N . CYS A 1 115 ? 0.334 -4.850 -3.354 1.00 90.44 115 CYS A N 1
ATOM 939 C CA . CYS A 1 115 ? -0.204 -6.159 -3.031 1.00 90.44 115 CYS A CA 1
ATOM 940 C C . CYS A 1 115 ? -1.299 -6.080 -1.952 1.00 90.44 115 CYS A C 1
ATOM 942 O O . CYS A 1 115 ? -1.463 -5.089 -1.225 1.00 90.44 115 CYS A O 1
ATOM 944 N N . TRP A 1 116 ? -2.072 -7.158 -1.847 1.00 91.12 116 TRP A N 1
ATOM 945 C CA . TRP A 1 116 ? -3.000 -7.343 -0.739 1.00 91.12 116 TRP A CA 1
ATOM 946 C C . TRP A 1 116 ? -2.230 -7.712 0.524 1.00 91.12 116 TRP A C 1
ATOM 948 O O . TRP A 1 116 ? -1.504 -8.701 0.546 1.00 91.12 116 TRP A O 1
ATOM 958 N N . ARG A 1 117 ? -2.407 -6.925 1.585 1.00 90.50 117 ARG A N 1
ATOM 959 C CA . ARG A 1 117 ? -1.692 -7.095 2.854 1.00 90.50 117 ARG A CA 1
ATOM 960 C C . ARG A 1 117 ? -2.593 -7.757 3.880 1.00 90.50 117 ARG A C 1
ATOM 962 O O . ARG A 1 117 ? -3.743 -7.348 4.035 1.00 90.50 117 ARG A O 1
ATOM 969 N N . ARG A 1 118 ? -2.077 -8.767 4.586 1.00 90.06 118 ARG A N 1
ATOM 970 C CA . ARG A 1 118 ? -2.785 -9.408 5.703 1.00 90.06 118 ARG A CA 1
ATOM 971 C C . ARG A 1 118 ? -3.023 -8.381 6.801 1.00 90.06 118 ARG A C 1
ATOM 973 O O . ARG A 1 118 ? -2.093 -7.699 7.223 1.00 90.06 118 ARG A O 1
ATOM 980 N N . LEU A 1 119 ? -4.272 -8.255 7.238 1.00 87.25 119 LEU A N 1
ATOM 981 C CA . LEU A 1 119 ? -4.609 -7.459 8.406 1.00 87.25 119 LEU A CA 1
ATOM 982 C C . LEU A 1 119 ? -4.240 -8.287 9.639 1.00 87.25 119 LEU A C 1
ATOM 984 O O . LEU A 1 119 ? -5.016 -9.132 10.077 1.00 87.25 119 LEU A O 1
ATOM 988 N N . THR A 1 120 ? -3.022 -8.098 10.146 1.00 81.50 120 THR A N 1
ATOM 989 C CA . THR A 1 120 ? -2.529 -8.767 11.358 1.00 81.50 120 THR A CA 1
ATOM 990 C C . THR A 1 120 ? -2.269 -7.771 12.463 1.00 81.50 120 THR A C 1
ATOM 992 O O . THR A 1 120 ? -1.987 -6.606 12.196 1.00 81.50 120 THR A O 1
ATOM 995 N N . LEU A 1 121 ? -2.315 -8.262 13.700 1.00 72.25 121 LEU A N 1
ATOM 996 C CA . LEU A 1 121 ? -1.900 -7.537 14.901 1.00 72.25 121 LEU A CA 1
ATOM 997 C C . LEU A 1 121 ? -0.442 -7.832 15.297 1.00 72.25 121 LEU A C 1
ATOM 999 O O . LEU A 1 121 ? 0.038 -7.313 16.296 1.00 72.25 121 LEU A O 1
ATOM 1003 N N . GLU A 1 122 ? 0.271 -8.658 14.527 1.00 74.19 122 GLU A N 1
ATOM 1004 C CA . GLU A 1 122 ? 1.652 -9.076 14.823 1.00 74.19 122 GLU A CA 1
ATOM 1005 C C . GLU A 1 122 ? 2.634 -7.896 14.766 1.00 74.19 122 GLU A C 1
ATOM 1007 O O . GLU A 1 122 ? 3.538 -7.802 15.590 1.00 74.19 122 GLU A O 1
ATOM 1012 N N . ASN A 1 123 ? 2.420 -6.965 13.831 1.00 71.94 123 ASN A N 1
ATOM 1013 C CA . ASN A 1 123 ? 3.371 -5.890 13.527 1.00 71.94 123 ASN A CA 1
ATOM 1014 C C . ASN A 1 123 ? 2.986 -4.541 14.142 1.00 71.94 123 ASN A C 1
ATOM 1016 O O . ASN A 1 123 ? 3.550 -3.509 13.770 1.00 71.94 123 ASN A O 1
ATOM 1020 N N . TRP A 1 124 ? 1.985 -4.504 15.019 1.00 73.06 124 TRP A N 1
ATOM 1021 C CA . TRP A 1 124 ? 1.592 -3.240 15.618 1.00 73.06 124 TRP A CA 1
ATOM 1022 C C . TRP A 1 124 ? 2.629 -2.878 16.707 1.00 73.06 124 TRP A C 1
ATOM 1024 O O . TRP A 1 124 ? 3.198 -3.734 17.383 1.00 73.06 124 TRP A O 1
ATOM 1034 N N . PRO A 1 125 ? 2.901 -1.596 16.956 1.00 80.44 125 PRO A N 1
ATOM 1035 C CA . PRO A 1 125 ? 3.694 -1.216 18.120 1.00 80.44 125 PRO A CA 1
ATOM 1036 C C . PRO A 1 125 ? 2.891 -1.420 19.407 1.00 80.44 125 PRO A C 1
ATOM 1038 O O . PRO A 1 125 ? 1.825 -0.820 19.548 1.00 80.44 125 PRO A O 1
ATOM 1041 N N . ARG A 1 126 ? 3.415 -2.178 20.388 1.00 81.44 126 ARG A N 1
ATOM 1042 C CA . ARG A 1 126 ? 2.806 -2.329 21.739 1.00 81.44 126 ARG A CA 1
ATOM 1043 C C . ARG A 1 126 ? 2.482 -0.990 22.410 1.00 81.44 126 ARG A C 1
ATOM 1045 O O . ARG A 1 126 ? 1.633 -0.897 23.286 1.00 81.44 126 ARG A O 1
ATOM 1052 N N . ALA A 1 127 ? 3.148 0.066 21.960 1.00 83.88 127 ALA A N 1
ATOM 1053 C CA . ALA A 1 127 ? 2.917 1.437 22.365 1.00 83.88 127 ALA A CA 1
ATOM 1054 C C . ALA A 1 127 ? 1.582 2.046 21.880 1.00 83.88 127 ALA A C 1
ATOM 1056 O O . ALA A 1 127 ? 1.257 3.167 22.267 1.00 83.88 127 ALA A O 1
ATOM 1057 N N . MET A 1 128 ? 0.775 1.364 21.063 1.00 87.06 128 MET A N 1
ATOM 1058 C CA . MET A 1 128 ? -0.574 1.807 20.673 1.00 87.06 128 MET A CA 1
ATOM 1059 C C . MET A 1 128 ? -1.632 1.301 21.656 1.00 87.06 128 MET A C 1
ATOM 1061 O O . MET A 1 128 ? -1.538 0.172 22.125 1.00 87.06 128 MET A O 1
ATOM 1065 N N . ILE A 1 129 ? -2.662 2.105 21.942 1.00 88.06 129 ILE A N 1
ATOM 1066 C CA . ILE A 1 129 ? -3.765 1.704 22.844 1.00 88.06 129 ILE A CA 1
ATOM 1067 C C . ILE A 1 129 ? -4.593 0.544 22.269 1.00 88.06 129 ILE A C 1
ATOM 1069 O O . ILE A 1 129 ? -5.250 -0.183 23.003 1.00 88.06 129 ILE A O 1
ATOM 1073 N N . VAL A 1 130 ? -4.531 0.333 20.950 1.00 86.94 130 VAL A N 1
ATOM 1074 C CA . VAL A 1 130 ? -5.198 -0.783 20.263 1.00 86.94 130 VAL A CA 1
ATOM 1075 C C . VAL A 1 130 ? -4.748 -2.129 20.817 1.00 86.94 130 VAL A C 1
ATOM 1077 O O . VAL A 1 130 ? -5.572 -3.030 20.916 1.00 86.94 130 VAL A O 1
ATOM 1080 N N . TYR A 1 131 ? -3.488 -2.263 21.242 1.00 86.38 131 TYR A N 1
ATOM 1081 C CA . TYR A 1 131 ? -3.049 -3.487 21.911 1.00 86.38 131 TYR A CA 1
ATOM 1082 C C . TYR A 1 131 ? -3.810 -3.743 23.195 1.00 86.38 131 TYR A C 1
ATOM 1084 O O . TYR A 1 131 ? -4.294 -4.849 23.385 1.00 86.38 131 TYR A O 1
ATOM 1092 N N . ASP A 1 132 ? -3.946 -2.723 24.042 1.00 88.19 132 ASP A N 1
ATOM 1093 C CA . ASP A 1 132 ? -4.672 -2.836 25.301 1.00 88.19 132 ASP A CA 1
ATOM 1094 C C . ASP A 1 132 ? -6.156 -3.170 25.066 1.00 88.19 132 ASP A C 1
ATOM 1096 O O . ASP A 1 132 ? -6.738 -3.963 25.800 1.00 88.19 132 ASP A O 1
ATOM 1100 N N . ILE A 1 133 ? -6.765 -2.597 24.019 1.00 89.19 133 ILE A N 1
ATOM 1101 C CA . ILE A 1 133 ? -8.152 -2.891 23.619 1.00 89.19 133 ILE A CA 1
ATOM 1102 C C . ILE A 1 133 ? -8.294 -4.352 23.180 1.00 89.19 133 ILE A C 1
ATOM 1104 O O . ILE A 1 133 ? -9.235 -5.031 23.590 1.00 89.19 133 ILE A O 1
ATOM 1108 N N . MET A 1 134 ? -7.373 -4.844 22.350 1.00 85.81 134 MET A N 1
ATOM 1109 C CA . MET A 1 134 ? -7.412 -6.223 21.862 1.00 85.81 134 MET A CA 1
ATOM 1110 C C . MET A 1 134 ? -7.095 -7.231 22.969 1.00 85.81 134 MET A C 1
ATOM 1112 O O . MET A 1 134 ? -7.754 -8.265 23.048 1.00 85.81 134 MET A O 1
ATOM 1116 N N . ASP A 1 135 ? -6.141 -6.915 23.845 1.00 88.19 135 ASP A N 1
ATOM 1117 C CA . ASP A 1 135 ? -5.817 -7.725 25.020 1.00 88.19 135 ASP A CA 1
ATOM 1118 C C . ASP A 1 135 ? -7.009 -7.789 25.982 1.00 88.19 135 ASP A C 1
ATOM 1120 O O . ASP A 1 135 ? -7.365 -8.867 26.450 1.00 88.19 135 ASP A O 1
ATOM 1124 N N . TYR A 1 136 ? -7.718 -6.675 26.194 1.00 90.94 136 TYR A N 1
ATOM 1125 C CA . TYR A 1 136 ? -8.984 -6.669 26.929 1.00 90.94 136 TYR A CA 1
ATOM 1126 C C . TYR A 1 136 ? -10.052 -7.542 26.255 1.00 90.94 136 TYR A C 1
ATOM 1128 O O . TYR A 1 136 ? -10.712 -8.321 26.935 1.00 90.94 136 TYR A O 1
ATOM 1136 N N . ALA A 1 137 ? -10.208 -7.464 24.930 1.00 89.06 137 ALA A N 1
ATOM 1137 C CA . ALA A 1 137 ? -11.189 -8.273 24.203 1.00 89.06 137 ALA A CA 1
ATOM 1138 C C . ALA A 1 137 ? -10.906 -9.785 24.290 1.00 89.06 137 ALA A C 1
ATOM 1140 O O . ALA A 1 137 ? -11.841 -10.582 24.263 1.00 89.06 137 ALA A O 1
ATOM 1141 N N . GLN A 1 138 ? -9.634 -10.183 24.397 1.00 86.12 138 GLN A N 1
ATOM 1142 C CA . GLN A 1 138 ? -9.225 -11.587 24.501 1.00 86.12 138 GLN A CA 1
ATOM 1143 C C . GLN A 1 138 ? -9.202 -12.104 25.944 1.00 86.12 138 GLN A C 1
ATOM 1145 O O . GLN A 1 138 ? -9.613 -13.232 26.201 1.00 86.12 138 GLN A O 1
ATOM 1150 N N . SER A 1 139 ? -8.703 -11.300 26.885 1.00 89.88 139 SER A N 1
ATOM 1151 C CA . SER A 1 139 ? -8.440 -11.719 28.268 1.00 89.88 139 SER A CA 1
ATOM 1152 C C . SER A 1 139 ? -9.491 -11.250 29.278 1.00 89.88 139 SER A C 1
ATOM 1154 O O . SER A 1 139 ? -9.504 -11.727 30.413 1.00 89.88 139 SER A O 1
ATOM 1156 N N . GLY A 1 140 ? -10.327 -10.276 28.910 1.00 89.88 140 GLY A N 1
ATOM 1157 C CA . GLY A 1 140 ? -11.255 -9.582 29.808 1.00 89.88 140 GLY A CA 1
ATOM 1158 C C . GLY A 1 140 ? -10.584 -8.620 30.798 1.00 89.88 140 GLY A C 1
ATOM 1159 O O . GLY A 1 140 ? -11.272 -7.995 31.607 1.00 89.88 140 GLY A O 1
ATOM 1160 N N . LYS A 1 141 ? -9.252 -8.473 30.775 1.00 90.38 141 LYS A N 1
ATOM 1161 C CA . LYS A 1 141 ? -8.509 -7.644 31.737 1.00 90.38 141 LYS A CA 1
ATOM 1162 C C . LYS A 1 141 ? -8.294 -6.235 31.198 1.00 90.38 141 LYS A C 1
ATOM 1164 O O . LYS A 1 141 ? -7.727 -6.038 30.132 1.00 90.38 141 LYS A O 1
ATOM 1169 N N . VAL A 1 142 ? -8.732 -5.232 31.959 1.00 90.88 142 VAL A N 1
ATOM 1170 C CA . VAL A 1 142 ? -8.544 -3.819 31.595 1.00 90.88 142 VAL A CA 1
ATOM 1171 C C . VAL A 1 142 ? -7.183 -3.341 32.093 1.00 90.88 142 VAL A C 1
ATOM 1173 O O . VAL A 1 142 ? -6.961 -3.267 33.307 1.00 90.88 142 VAL A O 1
ATOM 1176 N N . SER A 1 143 ? -6.292 -2.962 31.175 1.00 91.50 143 SER A N 1
ATOM 1177 C CA . SER A 1 143 ? -5.010 -2.352 31.537 1.00 91.50 143 SER A CA 1
ATOM 1178 C C . SER A 1 143 ? -5.210 -0.966 32.167 1.00 91.50 143 SER A C 1
ATOM 1180 O O . SER A 1 143 ? -6.187 -0.265 31.888 1.00 91.50 143 SER A O 1
ATOM 1182 N N . ALA A 1 144 ? -4.280 -0.534 33.026 1.00 90.00 144 ALA A N 1
ATOM 1183 C CA . ALA A 1 144 ? -4.351 0.791 33.657 1.00 90.00 144 ALA A CA 1
ATOM 1184 C C . ALA A 1 144 ? -4.399 1.922 32.615 1.00 90.00 144 ALA A C 1
ATOM 1186 O O . ALA A 1 144 ? -5.105 2.915 32.788 1.00 90.00 144 ALA A O 1
ATOM 1187 N N . ARG A 1 145 ? -3.694 1.724 31.497 1.00 88.50 145 ARG A N 1
ATOM 1188 C CA . ARG A 1 145 ? -3.677 2.645 30.366 1.00 88.50 145 ARG A CA 1
ATOM 1189 C C . ARG A 1 145 ? -5.035 2.712 29.671 1.00 88.50 145 ARG A C 1
ATOM 1191 O O . ARG A 1 145 ? -5.539 3.808 29.449 1.00 88.50 145 ARG A O 1
ATOM 1198 N N . LEU A 1 146 ? -5.651 1.564 29.379 1.00 90.00 146 LEU A N 1
ATOM 1199 C CA . LEU A 1 146 ? -6.992 1.523 28.794 1.00 90.00 146 LEU A CA 1
ATOM 1200 C C . LEU A 1 146 ? -8.027 2.161 29.719 1.00 90.00 146 LEU A C 1
ATOM 1202 O O . LEU A 1 146 ? -8.878 2.911 29.254 1.00 90.00 146 LEU A O 1
ATOM 1206 N N . ARG A 1 147 ? -7.914 1.937 31.033 1.00 92.12 147 ARG A N 1
ATOM 1207 C CA . ARG A 1 147 ? -8.794 2.546 32.040 1.00 92.12 147 ARG A CA 1
ATOM 1208 C C . ARG A 1 147 ? -8.765 4.074 32.014 1.00 92.12 147 ARG A C 1
ATOM 1210 O O . ARG A 1 147 ? -9.811 4.687 32.190 1.00 92.12 147 ARG A O 1
ATOM 1217 N N . ALA A 1 148 ? -7.600 4.677 31.784 1.00 89.75 148 ALA A N 1
ATOM 1218 C CA . ALA A 1 148 ? -7.462 6.131 31.709 1.00 89.75 148 ALA A CA 1
ATOM 1219 C C . ALA A 1 148 ? -8.079 6.726 30.429 1.00 89.75 148 ALA A C 1
ATOM 1221 O O . ALA A 1 148 ? -8.638 7.818 30.469 1.00 89.75 148 ALA A O 1
ATOM 1222 N N . GLU A 1 149 ? -8.003 6.008 29.305 1.00 89.06 149 GLU A N 1
ATOM 1223 C CA . GLU A 1 149 ? -8.492 6.474 27.997 1.00 89.06 149 GLU A CA 1
ATOM 1224 C C . GLU A 1 149 ? -9.973 6.138 27.750 1.00 89.06 149 GLU A C 1
ATOM 1226 O O . GLU A 1 149 ? -10.648 6.814 26.973 1.00 89.06 149 GLU A O 1
ATOM 1231 N N . LEU A 1 150 ? -10.501 5.117 28.432 1.00 89.88 150 LEU A N 1
ATOM 1232 C CA . LEU A 1 150 ? -11.880 4.627 28.324 1.00 89.88 150 LEU A CA 1
ATOM 1233 C C . LEU A 1 150 ? -12.949 5.735 28.390 1.00 89.88 150 LEU A C 1
ATOM 1235 O O . LEU A 1 150 ? -13.818 5.741 27.516 1.00 89.88 150 LEU A O 1
ATOM 1239 N N . PRO A 1 151 ? -12.901 6.696 29.338 1.00 91.44 151 PRO A N 1
ATOM 1240 C CA . PRO A 1 151 ? -13.890 7.773 29.403 1.00 91.44 151 PRO A CA 1
ATOM 1241 C C . PRO A 1 151 ? -13.944 8.620 28.127 1.00 91.44 151 PRO A C 1
ATOM 1243 O O . PRO A 1 151 ? -15.019 9.043 27.709 1.00 91.44 151 PRO A O 1
ATOM 1246 N N . PHE A 1 152 ? -12.792 8.853 27.494 1.00 89.00 152 PHE A N 1
ATOM 1247 C CA . PHE A 1 152 ? -12.707 9.618 26.255 1.00 89.00 152 PHE A CA 1
ATOM 1248 C C . PHE A 1 152 ? -13.131 8.785 25.038 1.00 89.00 152 PHE A C 1
ATOM 1250 O O . PHE A 1 152 ? -13.854 9.284 24.177 1.00 89.00 152 PHE A O 1
ATOM 1257 N N . LEU A 1 153 ? -12.729 7.511 24.980 1.00 89.06 153 LEU A N 1
ATOM 1258 C CA . LEU A 1 153 ? -13.052 6.609 23.868 1.00 89.06 153 LEU A CA 1
ATOM 1259 C C . LEU A 1 153 ? -14.535 6.211 23.816 1.00 89.06 153 LEU A C 1
ATOM 1261 O O . LEU A 1 153 ? -15.055 5.975 22.730 1.00 89.06 153 LEU A O 1
ATOM 1265 N N . LEU A 1 154 ? -15.218 6.145 24.964 1.00 90.12 154 LEU A N 1
ATOM 1266 C CA . LEU A 1 154 ? -16.646 5.805 25.048 1.00 90.12 154 LEU A CA 1
ATOM 1267 C C . LEU A 1 154 ? -17.580 7.014 24.918 1.00 90.12 154 LEU A C 1
ATOM 1269 O O . LEU A 1 154 ? -18.798 6.844 24.831 1.00 90.12 154 LEU A O 1
ATOM 1273 N N . LEU A 1 155 ? -17.042 8.235 24.913 1.00 91.25 155 LEU A N 1
ATOM 1274 C CA . LEU A 1 155 ? -17.847 9.438 24.747 1.00 91.25 155 LEU A CA 1
ATOM 1275 C C . LEU A 1 155 ? -18.538 9.415 23.375 1.00 91.25 155 LEU A C 1
ATOM 1277 O O . LEU A 1 155 ? -17.879 9.262 22.348 1.00 91.25 155 LEU A O 1
ATOM 1281 N N . LYS A 1 156 ? -19.861 9.610 23.334 1.00 90.00 156 LYS A N 1
ATOM 1282 C CA . LYS A 1 156 ? -20.589 9.725 22.062 1.00 90.00 156 LYS A CA 1
ATOM 1283 C C . LYS A 1 156 ? -20.106 10.985 21.321 1.00 90.00 156 LYS A C 1
ATOM 1285 O O . LYS A 1 156 ? -20.291 12.081 21.855 1.00 90.00 156 LYS A O 1
ATOM 1290 N N . PRO A 1 157 ? -19.506 10.867 20.122 1.00 87.56 157 PRO A N 1
ATOM 1291 C CA . PRO A 1 157 ? -18.979 12.026 19.414 1.00 87.56 157 PRO A CA 1
ATOM 1292 C C . PRO A 1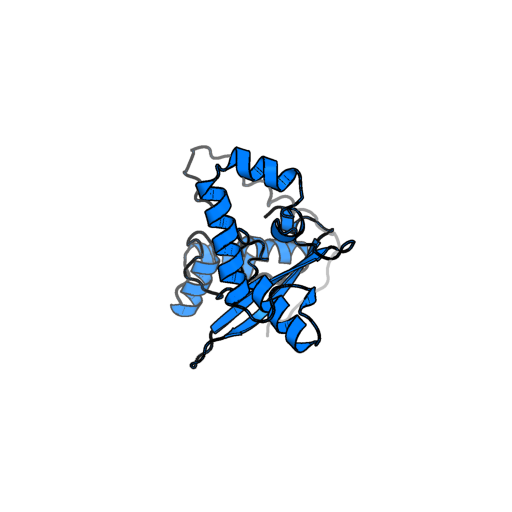 157 ? -20.134 12.928 18.970 1.00 87.56 157 PRO A C 1
ATOM 1294 O O . PRO A 1 157 ? -21.047 12.478 18.280 1.00 87.56 157 PRO A O 1
ATOM 1297 N N . GLN A 1 158 ? -20.103 14.195 19.389 1.00 87.31 158 GLN A N 1
ATOM 1298 C CA . GLN A 1 158 ? -21.078 15.206 18.956 1.00 87.31 158 GLN A CA 1
ATOM 1299 C C . GLN A 1 158 ? -20.617 15.929 17.685 1.00 87.31 158 GLN A C 1
ATOM 1301 O O . GLN A 1 158 ? -21.450 16.308 16.868 1.00 87.31 158 GLN A O 1
ATOM 1306 N N . ASN A 1 159 ? -19.297 16.052 17.490 1.00 90.38 159 ASN A N 1
ATOM 1307 C CA . ASN A 1 159 ? -18.682 16.787 16.382 1.00 90.38 159 ASN A CA 1
ATOM 1308 C C . ASN A 1 159 ? -17.653 15.921 15.634 1.00 90.38 159 ASN A C 1
ATOM 1310 O O . ASN A 1 159 ? -17.031 15.029 16.223 1.00 90.38 159 ASN A O 1
ATOM 1314 N N . GLU A 1 160 ? -17.393 16.236 14.360 1.00 85.75 160 GLU A N 1
ATOM 1315 C CA . GLU A 1 160 ? -16.373 15.553 13.543 1.00 85.75 160 GLU A CA 1
ATOM 1316 C C . GLU A 1 160 ? -14.980 15.623 14.188 1.00 85.75 160 GLU A C 1
ATOM 1318 O O . GLU A 1 160 ? -14.246 14.637 14.207 1.00 85.75 160 GLU A O 1
ATOM 1323 N N . GLU A 1 161 ? -14.646 16.753 14.812 1.00 87.25 161 GLU A N 1
ATOM 1324 C CA . GLU A 1 161 ? -13.381 16.945 15.528 1.00 87.25 161 GLU A CA 1
ATOM 1325 C C . GLU A 1 161 ? -13.214 15.962 16.690 1.00 87.25 161 GLU A C 1
ATOM 1327 O O . GLU A 1 161 ? -12.145 15.378 16.856 1.00 87.25 161 GLU A O 1
ATOM 1332 N N . THR A 1 162 ? -14.281 15.723 17.462 1.00 85.69 162 THR A N 1
ATOM 1333 C CA . THR A 1 162 ? -14.254 14.765 18.578 1.00 85.69 162 THR A CA 1
ATOM 1334 C C . THR A 1 162 ? -14.087 13.333 18.082 1.00 85.69 162 THR A C 1
ATOM 1336 O O . THR A 1 162 ? -13.270 12.590 18.623 1.00 85.69 162 THR A O 1
ATOM 1339 N N . CYS A 1 163 ? -14.770 12.973 16.990 1.00 86.06 163 CYS A N 1
ATOM 1340 C CA . CYS A 1 163 ? -14.606 11.674 16.342 1.00 86.06 163 CYS A CA 1
ATOM 1341 C C . CYS A 1 163 ? -13.170 11.493 15.825 1.00 86.06 163 CYS A C 1
ATOM 1343 O O . CYS A 1 163 ? -12.519 10.480 16.088 1.00 86.06 163 CYS A O 1
ATOM 1345 N N . ARG A 1 164 ? -12.627 12.512 15.152 1.00 85.12 164 ARG A N 1
ATOM 1346 C CA . ARG A 1 164 ? -11.250 12.507 14.654 1.00 85.12 164 ARG A CA 1
ATOM 1347 C C . ARG A 1 164 ? -10.240 12.392 15.793 1.00 85.12 164 ARG A C 1
ATOM 1349 O O . ARG A 1 164 ? -9.287 11.626 15.670 1.00 85.12 164 ARG A O 1
ATOM 1356 N N . ALA A 1 165 ? -10.444 13.108 16.895 1.00 86.81 165 ALA A N 1
ATOM 1357 C CA . ALA A 1 165 ? -9.583 13.040 18.071 1.00 86.81 165 ALA A CA 1
ATOM 1358 C C . ALA A 1 165 ? -9.600 11.644 18.716 1.00 86.81 165 ALA A C 1
ATOM 1360 O O . ALA A 1 165 ? -8.538 11.125 19.054 1.00 86.81 165 ALA A O 1
ATOM 1361 N N . GLN A 1 166 ? -10.767 10.996 18.809 1.00 88.50 166 GLN A N 1
ATOM 1362 C CA . GLN A 1 166 ? -10.887 9.611 19.281 1.00 88.50 166 GLN A CA 1
ATOM 1363 C C . GLN A 1 166 ? -10.138 8.629 18.374 1.00 88.50 166 GLN A C 1
ATOM 1365 O O . GLN A 1 166 ? -9.342 7.827 18.859 1.00 88.50 166 GLN A O 1
ATOM 1370 N N . ILE A 1 167 ? -10.316 8.729 17.052 1.00 87.19 167 ILE A N 1
ATOM 1371 C CA . ILE A 1 167 ? -9.595 7.884 16.086 1.00 87.19 167 ILE A CA 1
ATOM 1372 C C . ILE A 1 167 ? -8.083 8.093 16.215 1.00 87.19 167 ILE A C 1
ATOM 1374 O O . ILE A 1 167 ? -7.318 7.130 16.249 1.00 87.19 167 ILE A O 1
ATOM 1378 N N . LEU A 1 168 ? -7.633 9.343 16.329 1.00 86.56 168 LEU A N 1
ATOM 1379 C CA . LEU A 1 168 ? -6.218 9.655 16.502 1.00 86.56 168 LEU A CA 1
ATOM 1380 C C . LEU A 1 168 ? -5.664 9.099 17.818 1.00 86.56 168 LEU A C 1
ATOM 1382 O O . LEU A 1 168 ? -4.572 8.538 17.805 1.00 86.56 168 LEU A O 1
ATOM 1386 N N . ALA A 1 169 ? -6.411 9.175 18.921 1.00 85.88 169 ALA A N 1
ATOM 1387 C CA . ALA A 1 169 ? -6.000 8.587 20.195 1.00 85.88 169 ALA A CA 1
ATOM 1388 C C . ALA A 1 169 ? -5.786 7.065 20.092 1.00 85.88 169 ALA A C 1
ATOM 1390 O O . ALA A 1 169 ? -4.866 6.529 20.713 1.00 85.88 169 ALA A O 1
ATOM 1391 N N . VAL A 1 170 ? -6.588 6.388 19.262 1.00 86.75 170 VAL A N 1
ATOM 1392 C CA . VAL A 1 170 ? -6.474 4.952 18.974 1.00 86.75 170 VAL A CA 1
ATOM 1393 C C . VAL A 1 170 ? -5.277 4.641 18.065 1.00 86.75 170 VAL A C 1
ATOM 1395 O O . VAL A 1 170 ? -4.514 3.709 18.326 1.00 86.75 170 VAL A O 1
ATOM 1398 N N . CYS A 1 171 ? -5.086 5.429 17.006 1.00 81.44 171 CYS A N 1
ATOM 1399 C CA . CYS A 1 171 ? -4.087 5.170 15.967 1.00 81.44 171 CYS A CA 1
ATOM 1400 C C . CYS A 1 171 ? -2.673 5.686 16.283 1.00 81.44 171 CYS A C 1
ATOM 1402 O O . CYS A 1 171 ? -1.722 5.295 15.606 1.00 81.44 171 CYS A O 1
ATOM 1404 N N . GLN A 1 172 ? -2.504 6.577 17.260 1.00 82.00 172 GLN A N 1
ATOM 1405 C CA . GLN A 1 172 ? -1.198 7.149 17.580 1.00 82.00 172 GLN A CA 1
ATOM 1406 C C . GLN A 1 172 ? -0.280 6.132 18.268 1.00 82.00 172 GLN A C 1
ATOM 1408 O O . GLN A 1 172 ? -0.599 5.562 19.315 1.00 82.00 172 GLN A O 1
ATOM 1413 N N . ILE A 1 173 ? 0.915 5.965 17.701 1.00 77.44 173 ILE A N 1
ATOM 1414 C CA . ILE A 1 173 ? 2.041 5.319 18.373 1.00 77.44 173 ILE A CA 1
ATOM 1415 C C . ILE A 1 173 ? 2.538 6.320 19.410 1.00 77.44 173 ILE A C 1
ATOM 1417 O O . ILE A 1 173 ? 3.147 7.329 19.056 1.00 77.44 173 ILE A O 1
ATOM 1421 N N . ARG A 1 174 ? 2.250 6.072 20.689 1.00 73.44 174 ARG A N 1
ATOM 1422 C CA . ARG A 1 174 ? 2.797 6.908 21.757 1.00 73.44 174 ARG A CA 1
ATOM 1423 C C . ARG A 1 174 ? 4.271 6.565 21.883 1.00 73.44 174 ARG A C 1
ATOM 1425 O O . ARG A 1 174 ? 4.611 5.490 22.362 1.00 73.44 174 ARG A O 1
ATOM 1432 N N . THR A 1 175 ? 5.158 7.438 21.430 1.00 59.72 175 THR A N 1
ATOM 1433 C CA . THR A 1 175 ? 6.559 7.324 21.819 1.00 59.72 175 THR A CA 1
ATOM 1434 C C . THR A 1 175 ? 6.609 7.393 23.342 1.00 59.72 175 THR A C 1
ATOM 1436 O O . THR A 1 175 ? 6.045 8.305 23.946 1.00 59.72 175 THR A O 1
ATOM 1439 N N . GLN A 1 176 ? 7.236 6.402 23.979 1.00 49.41 176 GLN A N 1
ATOM 1440 C CA . GLN A 1 176 ? 7.714 6.601 25.338 1.00 49.41 176 GLN A CA 1
ATOM 1441 C C . GLN A 1 176 ? 8.724 7.742 25.236 1.00 49.41 176 GLN A C 1
ATOM 1443 O O . GLN A 1 176 ? 9.846 7.542 24.775 1.00 49.41 176 GLN A O 1
ATOM 1448 N N . SER A 1 177 ? 8.314 8.960 25.582 1.00 37.81 177 SER A N 1
ATOM 1449 C CA . SER A 1 177 ? 9.291 9.961 25.964 1.00 37.81 177 SER A CA 1
ATOM 1450 C C . SER A 1 177 ? 10.026 9.365 27.161 1.00 37.81 177 SER A C 1
ATOM 1452 O O . SER A 1 177 ? 9.413 9.130 28.205 1.00 37.81 177 SER A O 1
ATOM 1454 N N . MET A 1 178 ? 11.321 9.087 27.000 1.00 28.56 178 MET A N 1
ATOM 1455 C CA . MET A 1 178 ? 12.248 9.067 28.131 1.00 28.56 178 MET A CA 1
ATOM 1456 C C . MET A 1 178 ? 11.891 10.249 29.046 1.00 28.56 178 MET A C 1
ATOM 1458 O O . MET A 1 178 ? 11.633 11.338 28.520 1.00 28.56 178 MET A O 1
ATOM 1462 N N . PRO A 1 179 ? 11.822 10.072 30.374 1.00 33.16 179 PRO A N 1
ATOM 1463 C CA . PRO A 1 179 ? 11.536 11.182 31.259 1.00 33.16 179 PRO A CA 1
ATOM 1464 C C . PRO A 1 179 ? 12.754 12.106 31.237 1.00 33.16 179 PRO A C 1
ATOM 1466 O O . PRO A 1 179 ? 13.720 11.885 31.958 1.00 33.16 179 PRO A O 1
ATOM 1469 N N . LEU A 1 180 ? 12.724 13.140 30.396 1.00 33.22 180 LEU A N 1
ATOM 1470 C CA . LEU A 1 180 ? 13.447 14.352 30.732 1.00 33.22 180 LEU A CA 1
ATOM 1471 C C . LEU A 1 180 ? 12.577 15.035 31.782 1.00 33.22 180 LEU A C 1
ATOM 1473 O O . LEU A 1 180 ? 11.453 15.454 31.504 1.00 33.22 180 LEU A O 1
ATOM 1477 N N . THR A 1 181 ? 13.067 15.041 33.013 1.00 40.66 181 THR A N 1
ATOM 1478 C CA . THR A 1 181 ? 12.697 16.011 34.038 1.00 40.66 181 THR A CA 1
ATOM 1479 C C . THR A 1 181 ? 12.555 17.394 33.405 1.00 40.66 181 THR A C 1
ATOM 1481 O O . THR A 1 181 ? 13.555 18.031 33.112 1.00 40.66 181 THR A O 1
ATOM 1484 N N . ASP A 1 182 ? 11.320 17.811 33.137 1.00 29.42 182 ASP A N 1
ATOM 1485 C CA . ASP A 1 182 ? 10.813 19.110 33.565 1.00 29.42 182 ASP A CA 1
ATOM 1486 C C . ASP A 1 182 ? 9.282 19.143 33.484 1.00 29.42 182 ASP A C 1
ATOM 1488 O O . ASP A 1 182 ? 8.640 19.128 32.431 1.00 29.42 182 ASP A O 1
ATOM 1492 N N . LEU A 1 183 ? 8.690 19.135 34.673 1.00 40.25 183 LEU A N 1
ATOM 1493 C CA . LEU A 1 183 ? 7.281 19.359 34.933 1.00 40.25 183 LEU A CA 1
ATOM 1494 C C . LEU A 1 183 ? 7.024 20.864 34.856 1.00 40.25 183 LEU A C 1
ATOM 1496 O O . LEU A 1 183 ? 7.450 21.564 35.762 1.00 40.25 183 LEU A O 1
ATOM 1500 N N . THR A 1 184 ? 6.320 21.351 33.826 1.00 34.88 184 THR A N 1
ATOM 1501 C CA . THR A 1 184 ? 5.357 22.488 33.881 1.00 34.88 184 THR A CA 1
ATOM 1502 C C . THR A 1 184 ? 4.946 22.946 32.472 1.00 34.88 184 THR A C 1
ATOM 1504 O O . THR A 1 184 ? 5.453 23.927 31.945 1.00 34.88 184 THR A O 1
ATOM 1507 N N . GLY A 1 185 ? 3.978 22.280 31.830 1.00 32.97 185 GLY A N 1
ATOM 1508 C CA . GLY A 1 185 ? 3.420 22.886 30.606 1.00 32.97 185 GLY A CA 1
ATOM 1509 C C . GLY A 1 185 ? 2.208 22.247 29.941 1.00 32.97 185 GLY A C 1
ATOM 1510 O O . GLY A 1 185 ? 1.622 22.859 29.058 1.00 32.97 185 GLY A O 1
ATOM 1511 N N . TRP A 1 186 ? 1.806 21.023 30.296 1.00 31.03 186 TRP A N 1
ATOM 1512 C CA . TRP A 1 186 ? 0.770 20.303 29.527 1.00 31.03 186 TRP A CA 1
ATOM 1513 C C . TRP A 1 186 ? -0.584 20.165 30.243 1.00 31.03 186 TRP A C 1
ATOM 1515 O O . TRP A 1 186 ? -1.430 19.379 29.821 1.00 31.03 186 TRP A O 1
ATOM 1525 N N . LYS A 1 187 ? -0.832 20.948 31.304 1.00 31.91 187 LYS A N 1
ATOM 1526 C CA . LYS A 1 187 ? -2.141 20.988 31.988 1.00 31.91 187 LYS A CA 1
ATOM 1527 C C . LYS A 1 187 ? -3.094 22.085 31.492 1.00 31.91 187 LYS A C 1
ATOM 1529 O O . LYS A 1 187 ? -4.286 21.992 31.780 1.00 31.91 187 LYS A O 1
ATOM 1534 N N . ASP A 1 188 ? -2.639 23.038 30.680 1.00 32.03 188 ASP A N 1
ATOM 1535 C CA . ASP A 1 188 ? -3.437 24.252 30.435 1.00 32.03 188 ASP A CA 1
ATOM 1536 C C . ASP A 1 188 ? -4.396 24.172 29.236 1.00 32.03 188 ASP A C 1
ATOM 1538 O O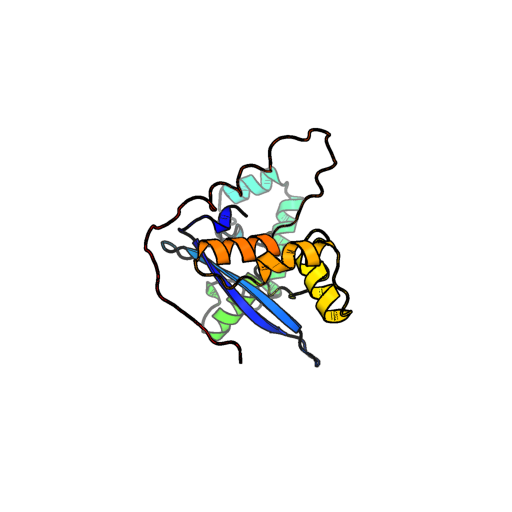 . ASP A 1 188 ? -5.385 24.902 29.181 1.00 32.03 188 ASP A O 1
ATOM 1542 N N . ASN A 1 189 ? -4.231 23.208 28.326 1.00 33.69 189 ASN A N 1
ATOM 1543 C CA . ASN A 1 189 ? -5.054 23.160 27.106 1.00 33.69 189 ASN A CA 1
ATOM 1544 C C . ASN A 1 189 ? -6.404 22.426 27.239 1.00 33.69 189 ASN A C 1
ATOM 1546 O O . ASN A 1 189 ? -7.188 22.429 26.294 1.00 33.69 189 ASN A O 1
ATOM 1550 N N . TYR A 1 190 ? -6.736 21.858 28.406 1.00 35.25 190 TYR A N 1
ATOM 1551 C CA . TYR A 1 190 ? -8.051 21.231 28.651 1.00 35.25 190 TYR A CA 1
ATOM 1552 C C . TYR A 1 190 ? -9.015 22.077 29.500 1.00 35.25 190 TYR A C 1
ATOM 1554 O O . TYR A 1 190 ? -10.195 21.737 29.605 1.00 35.25 190 TYR A O 1
ATOM 1562 N N . GLN A 1 191 ? -8.557 23.188 30.085 1.00 33.94 191 GLN A N 1
ATOM 1563 C CA . GLN A 1 191 ? -9.409 24.073 30.896 1.00 33.94 191 GLN A CA 1
ATOM 1564 C C . GLN A 1 191 ? -10.148 25.126 30.052 1.00 33.94 191 GLN A C 1
ATOM 1566 O O . GLN A 1 191 ? -11.228 25.577 30.430 1.00 33.94 191 GLN A O 1
ATOM 1571 N N . HIS A 1 192 ? -9.646 25.453 28.857 1.00 34.12 192 HIS A N 1
ATOM 1572 C CA . HIS A 1 192 ? -10.222 26.506 28.013 1.00 34.12 192 HIS A CA 1
ATOM 1573 C C . HIS A 1 192 ? -11.563 26.149 27.341 1.00 34.12 192 HIS A C 1
ATOM 1575 O O . HIS A 1 192 ? -12.260 27.035 26.851 1.00 34.12 192 HIS A O 1
ATOM 1581 N N . LEU A 1 193 ? -11.967 24.874 27.365 1.00 36.81 193 LEU A N 1
ATOM 1582 C CA . LEU A 1 193 ? -13.244 24.397 26.812 1.00 36.81 193 LEU A CA 1
ATOM 1583 C C . LEU A 1 193 ? -14.362 24.260 27.863 1.00 36.81 193 LEU A C 1
ATOM 1585 O O . LEU A 1 193 ? -15.489 23.928 27.510 1.00 36.81 193 LEU A O 1
ATOM 1589 N N . LYS A 1 194 ? -14.091 24.542 29.149 1.00 35.03 194 LYS A N 1
ATOM 1590 C CA . LYS A 1 194 ? -15.082 24.421 30.240 1.00 35.03 194 LYS A CA 1
ATOM 1591 C C . LYS A 1 194 ? -15.746 25.738 30.658 1.00 35.03 194 LYS A C 1
ATOM 1593 O O . LYS A 1 194 ? -16.612 25.716 31.531 1.00 35.03 194 LYS A O 1
ATOM 1598 N N . HIS A 1 195 ? -15.376 26.885 30.083 1.00 32.91 195 HIS A N 1
ATOM 1599 C CA . HIS A 1 195 ? -15.847 28.206 30.540 1.00 32.91 195 HIS A CA 1
ATOM 1600 C C . HIS A 1 195 ? -16.531 29.046 29.452 1.00 32.91 195 HIS A C 1
ATOM 1602 O O . HIS A 1 195 ? -16.254 30.230 29.282 1.00 32.91 195 HIS A O 1
ATOM 1608 N N . ARG A 1 196 ? -17.520 28.467 28.767 1.00 31.98 196 ARG A N 1
ATOM 1609 C CA . ARG A 1 196 ? -18.610 29.258 28.177 1.00 31.98 196 ARG A CA 1
ATOM 1610 C C . ARG A 1 196 ? -19.946 28.753 28.710 1.00 31.98 196 ARG A C 1
ATOM 1612 O O . ARG A 1 196 ? -20.489 27.772 28.221 1.00 31.98 196 ARG A O 1
ATOM 1619 N N . LYS A 1 197 ? -20.449 29.422 29.752 1.00 29.73 197 LYS A N 1
ATOM 1620 C CA . LYS A 1 197 ? -21.843 29.293 30.193 1.00 29.73 197 LYS A CA 1
ATOM 1621 C C . LYS A 1 197 ? -22.747 29.940 29.135 1.00 29.73 197 LYS A C 1
ATOM 1623 O O . LYS A 1 197 ? -22.471 31.084 28.775 1.00 29.73 197 LYS A O 1
ATOM 1628 N N . PRO A 1 198 ? -23.857 29.318 28.720 1.00 30.84 198 PRO A N 1
ATOM 1629 C CA . PRO A 1 198 ? -25.035 30.061 28.322 1.00 30.84 198 PRO A CA 1
ATOM 1630 C C . PRO A 1 198 ? -25.928 30.271 29.551 1.00 30.84 198 PRO A C 1
ATOM 1632 O O . PRO A 1 198 ? -26.324 29.328 30.235 1.00 30.84 198 PRO A O 1
ATOM 1635 N N . LEU A 1 199 ? -26.213 31.538 29.837 1.00 31.17 199 LEU A N 1
ATOM 1636 C CA . LEU A 1 199 ? -27.351 31.976 30.639 1.00 31.17 199 LEU A CA 1
ATOM 1637 C C . LEU A 1 199 ? -28.640 31.555 29.925 1.00 31.17 199 LEU A C 1
ATOM 1639 O O . LEU A 1 199 ? -28.895 32.122 28.874 1.00 31.17 199 LEU A O 1
ATOM 1643 N N . VAL A 1 200 ? -29.436 30.643 30.495 1.00 31.39 200 VAL A N 1
ATOM 1644 C CA . VAL A 1 200 ? -30.911 30.742 30.567 1.00 31.39 200 VAL A CA 1
ATOM 1645 C C . VAL A 1 200 ? -31.390 29.912 31.770 1.00 31.39 200 VAL A C 1
ATOM 1647 O O . VAL A 1 200 ? -30.969 28.774 31.971 1.00 31.39 200 VAL A O 1
ATOM 1650 N N . GLN A 1 201 ? -32.232 30.536 32.591 1.00 29.48 201 GLN A N 1
ATOM 1651 C CA . GLN A 1 201 ? -32.883 30.017 33.795 1.00 29.48 201 GLN A CA 1
ATOM 1652 C C . GLN A 1 201 ? -33.879 28.871 33.538 1.00 29.48 201 GLN A C 1
ATOM 1654 O O . GLN A 1 201 ? -34.551 28.849 32.516 1.00 29.48 201 GLN A O 1
ATOM 1659 N N . ASN A 1 202 ? -33.997 28.013 34.562 1.00 28.67 202 ASN A N 1
ATOM 1660 C CA . ASN A 1 202 ? -35.179 27.308 35.087 1.00 28.67 202 ASN A CA 1
ATOM 1661 C C . ASN A 1 202 ? -36.211 26.712 34.111 1.00 28.67 202 ASN A C 1
ATOM 1663 O O . ASN A 1 202 ? -36.894 27.465 33.439 1.00 28.67 202 ASN A O 1
ATOM 1667 N N . VAL A 1 203 ? -36.458 25.393 34.215 1.00 30.95 203 VAL A N 1
ATOM 1668 C CA . VAL A 1 203 ? -37.752 24.776 34.616 1.00 30.95 203 VAL A CA 1
ATOM 1669 C C . VAL A 1 203 ? -37.535 23.268 34.912 1.00 30.95 203 VAL A C 1
ATOM 1671 O O . VAL A 1 203 ? -37.278 22.472 34.021 1.00 30.95 203 VAL A O 1
ATOM 1674 N N . ILE A 1 204 ? -37.584 22.925 36.206 1.00 29.00 204 ILE A N 1
ATOM 1675 C CA . ILE A 1 204 ? -38.388 21.867 36.866 1.00 29.00 204 ILE A CA 1
ATOM 1676 C C . ILE A 1 204 ? -38.353 20.405 36.336 1.00 29.00 204 ILE A C 1
ATOM 1678 O O . ILE A 1 204 ? -38.968 20.055 35.339 1.00 29.00 204 ILE A O 1
ATOM 1682 N N . SER A 1 205 ? -37.787 19.551 37.205 1.00 28.38 205 SER A N 1
ATOM 1683 C CA . SER A 1 205 ? -38.312 18.275 37.747 1.00 28.38 205 SER A CA 1
ATOM 1684 C C . SER A 1 205 ? -38.346 16.969 36.933 1.00 28.38 205 SER A C 1
ATOM 1686 O O . SER A 1 205 ? -39.076 16.802 35.967 1.00 28.38 205 SER A O 1
ATOM 1688 N N . SER A 1 206 ? -37.690 15.976 37.557 1.00 27.67 206 SER A N 1
ATOM 1689 C CA . SER A 1 206 ? -38.096 14.572 37.754 1.00 27.67 206 SER A CA 1
ATOM 1690 C C . SER A 1 206 ? -38.381 13.677 36.543 1.00 27.67 206 SER A C 1
ATOM 1692 O O . SER A 1 206 ? -39.431 13.789 35.918 1.00 27.67 206 SER A O 1
ATOM 1694 N N . ARG A 1 207 ? -37.590 12.604 36.407 1.00 30.03 207 ARG A N 1
ATOM 1695 C CA . ARG A 1 207 ? -38.008 11.248 36.823 1.00 30.03 207 ARG A CA 1
ATOM 1696 C C . ARG A 1 207 ? -36.859 10.248 36.659 1.00 30.03 207 ARG A C 1
ATOM 1698 O O . ARG A 1 207 ? -36.405 9.978 35.556 1.00 30.03 207 ARG A O 1
ATOM 1705 N N . LEU A 1 208 ? -36.418 9.723 37.799 1.00 30.75 208 LEU A N 1
ATOM 1706 C CA . LEU A 1 208 ? -35.873 8.378 37.932 1.00 30.75 208 LEU A CA 1
ATOM 1707 C C . LEU A 1 208 ? -37.061 7.414 37.892 1.00 30.75 208 LEU A C 1
ATOM 1709 O O . LEU A 1 208 ? -37.954 7.550 38.729 1.00 30.75 208 LEU A O 1
ATOM 1713 N N . LEU A 1 209 ? -37.066 6.524 36.903 1.00 34.31 209 LEU A N 1
ATOM 1714 C CA . LEU A 1 209 ? -37.460 5.110 36.936 1.00 34.31 209 LEU A CA 1
ATOM 1715 C C . LEU A 1 209 ? -37.145 4.517 35.558 1.00 34.31 209 LEU A C 1
ATOM 1717 O O . LEU A 1 209 ? -37.598 5.115 34.557 1.00 34.31 209 LEU A O 1
#

Solvent-accessible surface area (backbone atoms only — not comparable to full-atom values): 13225 Å² total; per-residue (Å²): 122,68,74,82,70,42,89,61,54,46,76,47,79,48,77,46,79,41,72,98,54,88,82,62,45,51,27,36,38,81,42,77,40,45,81,87,47,79,84,78,82,85,30,60,77,79,72,48,41,89,88,34,70,61,36,56,52,46,32,67,74,60,32,65,69,56,38,52,50,50,55,52,50,52,53,54,56,43,73,75,39,96,54,74,53,82,85,63,49,84,47,75,66,44,47,51,52,38,53,49,49,36,21,61,32,47,55,93,78,44,26,64,52,59,49,78,39,74,71,66,78,83,83,58,63,79,55,18,54,52,49,44,53,50,47,22,73,73,69,72,49,79,43,74,68,47,62,71,45,42,71,65,66,69,48,81,64,87,46,70,66,52,44,52,50,43,52,46,61,44,70,40,71,52,74,80,71,73,86,71,90,73,92,85,81,86,75,66,84,72,58,78,80,76,77,76,83,79,92,79,83,88,85,85,82,88,81,93,127

Radius of gyration: 27.05 Å; Cα contacts (8 Å, |Δi|>4): 157; chains: 1; bounding box: 67×55×66 Å

Mean predicted aligned error: 14.39 Å

Organism: Naja naja (NCBI:txid35670)

Nearest PDB structures (foldseek):
  3aon-assembly1_A  TM=4.256E-01  e=5.817E+00  Enterococcus hirae
  7t4r-assembly1_N  TM=4.062E-01  e=3.549E+00  Human betaherpesvirus 5
  3lf4-assembly1_A  TM=3.147E-01  e=4.544E+00  Discosoma sp.

Secondary structure (DSSP, 8-state):
-GGGG-TTEEEEEEEEEE-SSSSPEEEEEEEEEESSS------HHHH--TTSHHHHHHHHHH-HHHHHHHHHHHHHHHHH-S--SGGG--SHHHHHHHHHHHHHS-GGGT----PPEE--STTS-TTSHHHHHHHHHHH-PPPHHHHHHHHHHTSPP-SHHHHHHHHHHHH---------S---SSSGGGTTTS---------------

Foldseek 3Di:
DVVVVDPQKDKDKDWDWDDPDPPTFIWIFIDIDGPVDDPDQDFCPVVPDPPDPVLVVVCVVCPVVRSVVLVVVLVVV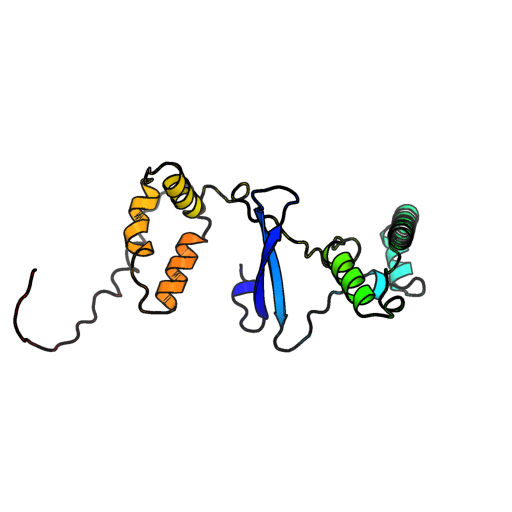PVVDPQADPVSDPDPVSVVVNLQCLCCDDVVSSGPVGDTGTPDPPPDPPQACVVQVVCCVVPVDHDPVNVVCVVLLPDDDPDPVSVVVNVCSRPDRDPPDDDPDDDDDDPPPPVVVVPDDDDDDDDDDDDDD

Sequence (209 aa):
AELLKEPTIQYKVRFRFAGSNFPPFIVFKIFCKSRTKTNQYISGKRVITSESKAAVDACKLMGYRMYYHQILQDELQNKRHGITDEIDIATVRDYMQYASLMDETPAYYGGRHNCWRRLTLENWPRAMIVYDIMDYAQSGKVSARLRAELPFLLLKPQNEETCRAQILAVCQIRTQSMPLTDLTGWKDNYQHLKHRKPLVQNVISSRLL

pLDDT: mean 75.86, std 20.74, range [27.67, 95.56]